Protein AF-A0A9E3TFJ4-F1 (afdb_monomer_lite)

pLDDT: mean 81.76, std 16.71, range [40.97, 98.44]

Secondary structure (DSSP, 8-state):
---PPPPPP-------------PPPPP-------HHHHHHHHHHHHHHHHHHHHHHHSS-TT-SSS-EEHHHHH-S-SSHHHHHHTB-TTSPBPEEEEETTEEEEEE-TTTTS-SS-TTT--GGGS-PEE--SPPPTTS-EEEETTEEEEPPPSTTHHHHHHHHHHHHHHHHHHHHHHHHSS-SS-EEEEEEGGGGHHHHTTTT-SS---B-TTSPBPEEEEETTEEEEEE-TTTTS-SS---TT--TT--S-SS-----TT--EEEETTEEEE--TT---

Structure (mmCIF, N/CA/C/O backbone):
data_AF-A0A9E3TFJ4-F1
#
_entry.id   AF-A0A9E3TFJ4-F1
#
loop_
_atom_site.group_PDB
_atom_site.id
_atom_site.type_symbol
_atom_site.label_atom_id
_atom_site.label_alt_id
_atom_site.label_comp_id
_atom_site.label_asym_id
_atom_site.label_entity_id
_atom_site.label_seq_id
_atom_site.pdbx_PDB_ins_code
_atom_site.Cartn_x
_atom_site.Cartn_y
_atom_site.Cartn_z
_atom_site.occupancy
_atom_site.B_iso_or_equiv
_atom_site.auth_seq_id
_atom_site.auth_comp_id
_atom_site.auth_asym_id
_atom_site.auth_atom_id
_atom_site.pdbx_PDB_model_num
ATOM 1 N N . MET A 1 1 ? 78.689 21.593 40.156 1.00 47.16 1 MET A N 1
ATOM 2 C CA . MET A 1 1 ? 78.142 22.265 38.962 1.00 47.16 1 MET A CA 1
ATOM 3 C C . MET A 1 1 ? 76.633 22.302 39.137 1.00 47.16 1 MET A C 1
ATOM 5 O O . MET A 1 1 ? 75.992 21.263 39.124 1.00 47.16 1 MET A O 1
ATOM 9 N N . THR A 1 2 ? 76.115 23.464 39.510 1.00 52.16 2 THR A N 1
ATOM 10 C CA . THR A 1 2 ? 74.756 23.708 40.006 1.00 52.16 2 THR A CA 1
ATOM 11 C C . THR A 1 2 ? 73.960 24.425 38.921 1.00 52.16 2 THR A C 1
ATOM 13 O O . THR A 1 2 ? 74.365 25.504 38.499 1.00 52.16 2 THR A O 1
ATOM 16 N N . MET A 1 3 ? 72.821 23.878 38.492 1.00 40.97 3 MET A N 1
ATOM 17 C CA . MET A 1 3 ? 71.840 24.631 37.706 1.00 40.97 3 MET A CA 1
ATOM 18 C C . MET A 1 3 ? 70.451 24.498 38.325 1.00 40.97 3 MET A C 1
ATOM 20 O O . MET A 1 3 ? 69.928 23.406 38.524 1.00 40.97 3 MET A O 1
ATOM 24 N N . ARG A 1 4 ? 69.919 25.666 38.691 1.00 50.88 4 ARG A N 1
ATOM 25 C CA . ARG A 1 4 ? 68.602 25.918 39.271 1.00 50.88 4 ARG A CA 1
A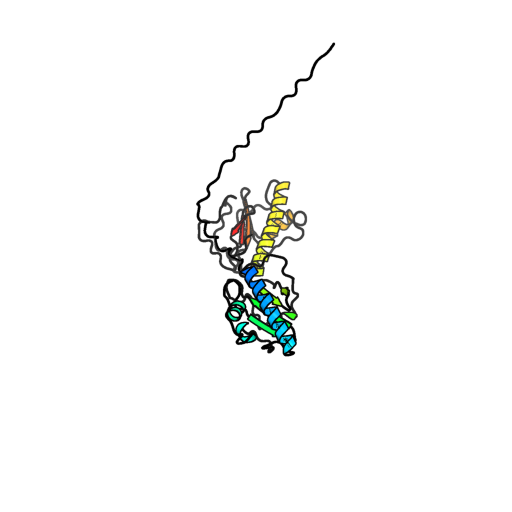TOM 26 C C . ARG A 1 4 ? 67.544 25.861 38.167 1.00 50.88 4 ARG A C 1
ATOM 28 O O . ARG A 1 4 ? 67.707 26.522 37.146 1.00 50.88 4 ARG A O 1
ATOM 35 N N . GLY A 1 5 ? 66.459 25.125 38.397 1.00 46.03 5 GLY A N 1
ATOM 36 C CA . GLY A 1 5 ? 65.251 25.184 37.574 1.00 46.03 5 GLY A CA 1
ATOM 37 C C . GLY A 1 5 ? 64.386 26.382 37.967 1.00 46.03 5 GLY A C 1
ATOM 38 O O . GLY A 1 5 ? 64.081 26.564 39.145 1.00 46.03 5 GLY A O 1
ATOM 39 N N . ALA A 1 6 ? 64.014 27.204 36.988 1.00 53.88 6 ALA A N 1
ATOM 40 C CA . ALA A 1 6 ? 63.045 28.284 37.138 1.00 53.88 6 ALA A CA 1
ATOM 41 C C . ALA A 1 6 ? 61.645 27.756 36.783 1.00 53.88 6 ALA A C 1
ATOM 43 O O . ALA A 1 6 ? 61.432 27.261 35.678 1.00 53.88 6 ALA A O 1
ATOM 44 N N . GLY A 1 7 ? 60.706 27.839 37.727 1.00 47.75 7 GLY A N 1
ATOM 45 C CA . GLY A 1 7 ? 59.295 27.531 37.502 1.00 47.75 7 GLY A CA 1
ATOM 46 C C . GLY A 1 7 ? 58.577 28.720 36.865 1.00 47.75 7 GLY A C 1
ATOM 47 O O . GLY A 1 7 ? 58.629 29.828 37.395 1.00 47.75 7 GLY A O 1
ATOM 48 N N . ALA A 1 8 ? 57.910 28.488 35.736 1.00 57.44 8 ALA A N 1
ATOM 49 C CA . ALA A 1 8 ? 57.023 29.455 35.101 1.00 57.44 8 ALA A CA 1
ATOM 50 C C . ALA A 1 8 ? 55.597 29.276 35.646 1.00 57.44 8 ALA A C 1
ATOM 52 O O . ALA A 1 8 ? 55.014 28.199 35.534 1.00 57.44 8 ALA A O 1
ATOM 53 N N . ALA A 1 9 ? 55.049 30.329 36.253 1.00 48.59 9 ALA A N 1
ATOM 54 C CA . ALA A 1 9 ? 53.670 30.376 36.724 1.00 48.59 9 ALA A CA 1
ATOM 55 C C . ALA A 1 9 ? 52.736 30.786 35.574 1.00 48.59 9 ALA A C 1
ATOM 57 O O . ALA A 1 9 ? 52.894 31.856 34.986 1.00 48.59 9 ALA A O 1
ATOM 58 N N . LEU A 1 10 ? 51.768 29.925 35.259 1.00 55.91 10 LEU A N 1
ATOM 59 C CA . LEU A 1 10 ? 50.713 30.164 34.276 1.00 55.91 10 LEU A CA 1
ATOM 60 C C . LEU A 1 10 ? 49.562 30.929 34.947 1.00 55.91 10 LEU A C 1
ATOM 62 O O . LEU A 1 10 ? 48.907 30.405 35.846 1.00 55.91 10 LEU A O 1
ATOM 66 N N . VAL A 1 11 ? 49.314 32.163 34.510 1.00 50.75 11 VAL A N 1
ATOM 67 C CA . VAL A 1 11 ? 48.172 32.981 34.942 1.00 50.75 11 VAL A CA 1
ATOM 68 C C . VAL A 1 11 ? 47.054 32.819 33.914 1.00 50.75 11 VAL A C 1
ATOM 70 O O . VAL A 1 11 ? 47.208 33.216 32.762 1.00 50.75 11 VAL A O 1
ATOM 73 N N . ILE A 1 12 ? 45.931 32.226 34.323 1.00 54.50 12 ILE A N 1
ATOM 74 C CA . ILE A 1 12 ? 44.722 32.104 33.499 1.00 54.50 12 ILE A CA 1
ATOM 75 C C . ILE A 1 12 ? 43.810 33.291 33.828 1.00 54.50 12 ILE A C 1
ATOM 77 O O . ILE A 1 12 ? 43.270 33.375 34.929 1.00 54.50 12 ILE A O 1
ATOM 81 N N . LEU A 1 13 ? 43.645 34.214 32.876 1.00 47.75 13 LEU A N 1
ATOM 82 C CA . LEU A 1 13 ? 42.608 35.245 32.929 1.00 47.75 13 LEU A CA 1
ATOM 83 C C . LEU A 1 13 ? 41.270 34.630 32.500 1.00 47.75 13 LEU A C 1
ATOM 85 O O . LEU A 1 13 ? 41.129 34.180 31.366 1.00 47.75 13 LEU A O 1
ATOM 89 N N . VAL A 1 14 ? 40.281 34.650 33.391 1.00 52.38 14 VAL A N 1
ATOM 90 C CA . VAL A 1 14 ? 38.889 34.309 33.072 1.00 52.38 14 VAL A CA 1
ATOM 91 C C . VAL A 1 14 ? 38.131 35.613 32.830 1.00 52.38 14 VAL A C 1
ATOM 93 O O . VAL A 1 14 ? 37.885 36.378 33.760 1.00 52.38 14 VAL A O 1
ATOM 96 N N . THR A 1 15 ? 37.780 35.894 31.577 1.00 55.62 15 THR A N 1
ATOM 97 C CA . THR A 1 15 ? 36.907 37.019 31.214 1.00 55.62 15 THR A CA 1
ATOM 98 C C . THR A 1 15 ? 35.449 36.577 31.260 1.00 55.62 15 THR A C 1
ATOM 100 O O . THR A 1 15 ? 34.987 35.843 30.390 1.00 55.62 15 THR A O 1
ATOM 103 N N . SER A 1 16 ? 34.719 37.034 32.275 1.00 47.84 16 SER A N 1
ATOM 104 C CA . SER A 1 16 ? 33.276 36.819 32.408 1.00 47.84 16 SER A CA 1
ATOM 105 C C . SER A 1 16 ? 32.501 37.798 31.524 1.00 47.84 16 SER A C 1
ATOM 107 O O . SER A 1 16 ? 32.272 38.945 31.903 1.00 47.84 16 SER A O 1
ATOM 109 N N . THR A 1 17 ? 32.080 37.359 30.339 1.00 63.22 17 THR A N 1
ATOM 110 C CA . THR A 1 17 ? 31.095 38.076 29.515 1.00 63.22 17 THR A CA 1
ATOM 111 C C . THR A 1 17 ? 29.684 37.790 30.020 1.00 63.22 17 THR A C 1
ATOM 113 O O . THR A 1 17 ? 29.187 36.672 29.895 1.00 63.22 17 THR A O 1
ATOM 116 N N . ALA A 1 18 ? 29.027 38.805 30.583 1.00 54.06 18 ALA A N 1
ATOM 117 C CA . ALA A 1 18 ? 27.614 38.749 30.941 1.00 54.06 18 ALA A CA 1
ATOM 118 C C . ALA A 1 18 ? 26.751 38.825 29.668 1.00 54.06 18 ALA A C 1
ATOM 120 O O . ALA A 1 18 ? 26.661 39.873 29.030 1.00 54.06 18 ALA A O 1
ATOM 121 N N . TYR A 1 19 ? 26.130 37.707 29.290 1.00 55.81 19 TYR A N 1
ATOM 122 C CA . TYR A 1 19 ? 25.173 37.641 28.185 1.00 55.81 19 TYR A CA 1
ATOM 123 C C . TYR A 1 19 ? 23.788 38.047 28.708 1.00 55.81 19 TYR A C 1
ATOM 125 O O . TYR A 1 19 ? 23.158 37.309 29.464 1.00 55.81 19 TYR A O 1
ATOM 133 N N . SER A 1 20 ? 23.321 39.243 28.349 1.00 58.81 20 SER A N 1
ATOM 134 C CA . SER A 1 20 ? 21.963 39.697 28.660 1.00 58.81 20 SER A CA 1
ATOM 135 C C . SER A 1 20 ? 21.030 39.229 27.539 1.00 58.81 20 SER A C 1
ATOM 137 O O . SER A 1 20 ? 21.085 39.755 26.430 1.00 58.81 20 SER A O 1
ATOM 139 N N . SER A 1 21 ? 20.223 38.194 27.792 1.00 58.03 21 SER A N 1
ATOM 140 C CA . SER A 1 21 ? 19.211 37.705 26.846 1.00 58.03 21 SER A CA 1
ATOM 141 C C . SER A 1 21 ? 17.838 38.274 27.218 1.00 58.03 21 SER A C 1
ATOM 143 O O . SER A 1 21 ? 17.154 37.774 28.103 1.00 58.03 21 SER A O 1
ATOM 145 N N . SER A 1 22 ? 17.438 39.358 26.552 1.00 65.31 22 SER A N 1
ATOM 146 C CA . SER A 1 22 ? 16.111 39.986 26.682 1.00 65.31 22 SER A CA 1
ATOM 147 C C . SER A 1 22 ? 15.157 39.627 25.530 1.00 65.31 22 SER A C 1
ATOM 149 O O . SER A 1 22 ? 14.194 40.344 25.266 1.00 65.31 22 SER A O 1
ATOM 151 N N . GLY A 1 23 ? 15.403 38.515 24.831 1.00 65.62 23 GLY A N 1
ATOM 152 C CA . GLY A 1 23 ? 14.505 38.014 23.791 1.00 65.62 23 GLY A CA 1
ATOM 153 C C . GLY A 1 23 ? 13.333 37.252 24.403 1.00 65.62 23 GLY A C 1
ATOM 154 O O . GLY A 1 23 ? 13.546 36.254 25.089 1.00 65.62 23 GLY A O 1
ATOM 155 N N . ALA A 1 24 ? 12.101 37.701 24.151 1.00 69.81 24 ALA A N 1
ATOM 156 C CA . ALA A 1 24 ? 10.909 36.914 24.453 1.00 69.81 24 ALA A CA 1
ATOM 157 C C . ALA A 1 24 ? 11.035 35.528 23.784 1.00 69.81 24 ALA A C 1
ATOM 159 O O . ALA A 1 24 ? 11.433 35.467 22.616 1.00 69.81 24 ALA A O 1
ATOM 160 N N . PRO A 1 25 ? 10.745 34.420 24.493 1.00 71.06 25 PRO A N 1
ATOM 161 C CA . PRO A 1 25 ? 10.849 33.087 23.915 1.00 71.06 25 PRO A CA 1
ATOM 162 C C . PRO A 1 25 ? 9.946 33.005 22.685 1.00 71.06 25 PRO A C 1
ATOM 164 O O . PRO A 1 25 ? 8.770 33.370 22.746 1.00 71.06 25 PRO A O 1
ATOM 167 N N . ALA A 1 26 ? 10.508 32.555 21.562 1.00 69.62 26 ALA A N 1
ATOM 168 C CA . ALA A 1 26 ? 9.729 32.305 20.360 1.00 69.62 26 ALA A CA 1
ATOM 169 C C . ALA A 1 26 ? 8.575 31.343 20.704 1.00 69.62 26 ALA A C 1
ATOM 171 O O . ALA A 1 26 ? 8.795 30.391 21.463 1.00 69.62 26 ALA A O 1
ATOM 172 N N . PRO A 1 27 ? 7.352 31.583 20.198 1.00 70.75 27 PRO A N 1
ATOM 173 C CA . PRO A 1 27 ? 6.237 30.680 20.431 1.00 70.75 27 PRO A CA 1
ATOM 174 C C . PRO A 1 27 ? 6.637 29.281 19.964 1.00 70.75 27 PRO A C 1
ATOM 176 O O . PRO A 1 27 ? 7.072 29.094 18.829 1.00 70.75 27 PRO A O 1
ATOM 179 N N . VAL A 1 28 ? 6.532 28.308 20.868 1.00 63.16 28 VAL A N 1
ATOM 180 C CA . VAL A 1 28 ? 6.804 26.906 20.559 1.00 63.16 28 VAL A CA 1
ATOM 181 C C . VAL A 1 28 ? 5.755 26.475 19.544 1.00 63.16 28 VAL A C 1
ATOM 183 O O . VAL A 1 28 ? 4.576 26.368 19.886 1.00 63.16 28 VAL A O 1
ATOM 186 N N . SER A 1 29 ? 6.167 26.278 18.292 1.00 65.38 29 SER A N 1
ATOM 187 C CA . SER A 1 29 ? 5.318 25.688 17.263 1.00 65.38 29 SER A CA 1
ATOM 188 C C . SER A 1 29 ? 4.720 24.406 17.827 1.00 65.38 29 SER A C 1
ATOM 190 O O . SER A 1 29 ? 5.453 23.529 18.290 1.00 65.38 29 SER A O 1
ATOM 192 N N . SER A 1 30 ? 3.392 24.323 17.857 1.00 65.19 30 SER A N 1
ATOM 193 C CA . SER A 1 30 ? 2.686 23.146 18.347 1.00 65.19 30 SER A CA 1
ATOM 194 C C . SER A 1 30 ? 3.210 21.922 17.607 1.00 65.19 30 SER A C 1
ATOM 196 O O . SER A 1 30 ? 3.095 21.851 16.381 1.00 65.19 30 SER A O 1
ATOM 198 N N . ILE A 1 31 ? 3.807 20.985 18.346 1.00 64.75 31 ILE A N 1
ATOM 199 C CA . ILE A 1 31 ? 4.247 19.700 17.807 1.00 64.75 31 ILE A CA 1
ATOM 200 C C . ILE A 1 31 ? 3.024 19.075 17.140 1.00 64.75 31 ILE A C 1
ATOM 202 O O . ILE A 1 31 ? 2.042 18.753 17.811 1.00 64.75 31 ILE A O 1
ATOM 206 N N . THR A 1 32 ? 3.061 18.983 15.812 1.00 78.00 32 THR A N 1
ATOM 207 C CA . THR A 1 32 ? 2.010 18.314 15.049 1.00 78.00 32 THR A CA 1
ATOM 208 C C . THR A 1 32 ? 2.174 16.836 15.345 1.00 78.00 32 THR A C 1
ATOM 210 O O . THR A 1 32 ? 3.154 16.220 14.934 1.00 78.00 32 THR A O 1
ATOM 213 N N . VAL A 1 33 ? 1.283 16.304 16.175 1.00 82.56 33 VAL A N 1
ATOM 214 C CA . VAL A 1 33 ? 1.267 14.877 16.485 1.00 82.56 33 VAL A CA 1
ATOM 215 C C . VAL A 1 33 ? 0.859 14.151 15.211 1.00 82.56 33 VAL A C 1
ATOM 217 O O . VAL A 1 33 ? -0.130 14.528 14.587 1.00 82.56 33 VAL A O 1
ATOM 220 N N . ASP A 1 34 ? 1.629 13.134 14.832 1.00 87.50 34 ASP A N 1
ATOM 221 C CA . ASP A 1 34 ? 1.299 12.252 13.716 1.00 87.50 34 ASP A CA 1
ATOM 222 C C . ASP A 1 34 ? -0.135 11.695 13.883 1.00 87.50 34 ASP A C 1
ATOM 224 O O . ASP A 1 34 ? -0.418 11.031 14.892 1.00 87.50 34 ASP A O 1
ATOM 228 N N . PRO A 1 35 ? -1.053 11.960 12.932 1.00 90.44 35 PRO A N 1
ATOM 229 C CA . PRO A 1 35 ? -2.425 11.469 12.981 1.00 90.44 35 PRO A CA 1
ATOM 230 C C . PRO A 1 35 ? -2.531 9.946 13.103 1.00 90.44 35 PRO A C 1
ATOM 232 O O . PRO A 1 35 ? -3.451 9.457 13.763 1.00 90.44 35 PRO A O 1
ATOM 235 N N . VAL A 1 36 ? -1.589 9.185 12.537 1.00 88.69 36 VAL A N 1
ATOM 236 C CA . VAL A 1 36 ? -1.575 7.719 12.649 1.00 88.69 36 VAL A CA 1
ATOM 237 C C . VAL A 1 36 ? -1.311 7.316 14.095 1.00 88.69 36 VAL A C 1
ATOM 239 O O . VAL A 1 36 ? -2.122 6.614 14.708 1.00 88.69 36 VAL A O 1
ATOM 242 N N . ALA A 1 37 ? -0.225 7.822 14.684 1.00 86.94 37 ALA A N 1
ATOM 243 C CA . ALA A 1 37 ? 0.098 7.589 16.088 1.00 86.94 37 ALA A CA 1
ATOM 244 C C . ALA A 1 37 ? -1.037 8.032 17.030 1.00 86.94 37 ALA A C 1
ATOM 246 O O . ALA A 1 37 ? -1.379 7.309 17.974 1.00 86.94 37 ALA A O 1
ATOM 247 N N . GLN A 1 38 ? -1.664 9.183 16.758 1.00 91.50 38 GLN A N 1
ATOM 248 C CA . GLN A 1 38 ? -2.822 9.661 17.512 1.00 91.50 38 GLN A CA 1
ATOM 249 C C . GLN A 1 38 ? -3.997 8.681 17.415 1.00 91.50 38 GLN A C 1
ATOM 251 O O . GLN A 1 38 ? -4.563 8.308 18.445 1.00 91.50 38 GLN A O 1
ATOM 256 N N . THR A 1 39 ? -4.339 8.226 16.210 1.00 93.75 39 THR A N 1
ATOM 257 C CA . THR A 1 39 ? -5.415 7.254 15.974 1.00 93.75 39 THR A CA 1
ATOM 258 C C . THR A 1 39 ? -5.165 5.954 16.721 1.00 93.75 39 THR A C 1
ATOM 260 O O . THR A 1 39 ? -6.033 5.479 17.456 1.00 93.75 39 THR A O 1
ATOM 263 N N . MET A 1 40 ? -3.954 5.404 16.608 1.00 92.69 40 MET A N 1
ATOM 264 C CA . MET A 1 40 ? -3.589 4.166 17.290 1.00 92.69 40 MET A CA 1
ATOM 265 C C . MET A 1 40 ? -3.680 4.310 18.815 1.00 92.69 40 MET A C 1
ATOM 267 O O . MET A 1 40 ? -4.173 3.411 19.504 1.00 92.69 40 MET A O 1
ATOM 271 N N . GLY A 1 41 ? -3.240 5.453 19.352 1.00 90.88 41 GLY A N 1
ATOM 272 C CA . GLY A 1 41 ? -3.385 5.795 20.764 1.00 90.88 41 GLY A CA 1
ATOM 273 C C . GLY A 1 41 ? -4.851 5.842 21.198 1.00 90.88 41 GLY A C 1
ATOM 274 O O . GLY A 1 41 ? -5.222 5.191 22.179 1.00 90.88 41 GLY A O 1
ATOM 275 N N . THR A 1 42 ? -5.699 6.537 20.435 1.00 94.31 42 THR A N 1
ATOM 276 C CA . THR A 1 42 ? -7.141 6.613 20.696 1.00 94.31 42 THR A CA 1
ATOM 277 C C . THR A 1 42 ? -7.785 5.228 20.677 1.00 94.31 42 THR A C 1
ATOM 279 O O . THR A 1 42 ? -8.463 4.862 21.636 1.00 94.31 42 THR A O 1
ATOM 282 N N . MET A 1 43 ? -7.527 4.412 19.651 1.00 95.56 43 MET A N 1
ATOM 283 C CA . MET A 1 43 ? -8.099 3.065 19.538 1.00 95.56 43 MET A CA 1
ATOM 284 C C . MET A 1 43 ? -7.691 2.156 20.706 1.00 95.56 43 MET A C 1
ATOM 286 O O . MET A 1 43 ? -8.510 1.376 21.191 1.00 95.56 43 MET A O 1
ATOM 290 N N . ARG A 1 44 ? -6.459 2.270 21.221 1.00 95.12 44 ARG A N 1
ATOM 291 C CA . ARG A 1 44 ? -6.027 1.527 22.422 1.00 95.12 44 ARG A CA 1
ATOM 292 C C . ARG A 1 44 ? -6.775 1.961 23.681 1.00 95.12 44 ARG A C 1
ATOM 294 O O . ARG A 1 44 ? -7.171 1.108 24.479 1.00 95.12 44 ARG A O 1
ATOM 301 N N . ILE A 1 45 ? -6.990 3.265 23.857 1.00 93.75 45 ILE A N 1
ATOM 302 C CA . ILE A 1 45 ? -7.769 3.794 24.983 1.00 93.75 45 ILE A CA 1
ATOM 303 C C . ILE A 1 45 ? -9.212 3.288 24.894 1.00 93.75 45 ILE A C 1
ATOM 305 O O . ILE A 1 45 ? -9.705 2.692 25.848 1.00 93.75 45 ILE A O 1
ATOM 309 N N . VAL A 1 46 ? -9.858 3.440 23.735 1.00 95.38 46 VAL A N 1
ATOM 310 C CA . VAL A 1 46 ? -11.233 2.969 23.500 1.00 95.38 46 VAL A CA 1
ATOM 311 C C . VAL A 1 46 ? -11.344 1.463 23.737 1.00 95.38 46 VAL A C 1
ATOM 313 O O . VAL A 1 46 ? -12.231 1.021 24.459 1.00 95.38 46 VAL A O 1
ATOM 316 N N . SER A 1 47 ? -10.405 0.673 23.211 1.00 95.62 47 SER A N 1
ATOM 317 C CA . SER A 1 47 ? -10.332 -0.772 23.452 1.00 95.62 47 SER A CA 1
ATOM 318 C C . SER A 1 47 ? -10.288 -1.103 24.943 1.00 95.62 47 SER A C 1
ATOM 320 O O . SER A 1 47 ? -10.948 -2.037 25.384 1.00 95.62 47 SER A O 1
ATOM 322 N N . THR A 1 48 ? -9.517 -0.349 25.726 1.00 94.75 48 THR A N 1
ATOM 323 C CA . THR A 1 48 ? -9.406 -0.566 27.175 1.00 94.75 48 THR A CA 1
ATOM 324 C C . THR A 1 48 ? -10.734 -0.288 27.877 1.00 94.75 48 THR A C 1
ATOM 326 O O . THR A 1 48 ? -11.152 -1.078 28.721 1.00 94.75 48 THR A O 1
ATOM 329 N N . LEU A 1 49 ? -11.424 0.792 27.496 1.00 94.25 49 LEU A N 1
ATOM 330 C CA . LEU A 1 49 ? -12.735 1.146 28.047 1.00 94.25 49 LEU A CA 1
ATOM 331 C C . LEU A 1 49 ? -13.796 0.085 27.731 1.00 94.25 49 LEU A C 1
ATOM 333 O O . LEU A 1 49 ? -14.547 -0.311 28.618 1.00 94.25 49 LEU A O 1
ATOM 337 N N . LEU A 1 50 ? -13.820 -0.416 26.494 1.00 94.81 50 LEU A N 1
ATOM 338 C CA . LEU A 1 50 ? -14.748 -1.466 26.068 1.00 94.81 50 LEU A CA 1
ATOM 339 C C . LEU A 1 50 ? -14.517 -2.780 26.827 1.00 94.81 50 LEU A C 1
ATOM 341 O O . LEU A 1 50 ? -15.477 -3.416 27.254 1.00 94.81 50 LEU A O 1
ATOM 345 N N . VAL A 1 51 ? -13.255 -3.173 27.030 1.00 95.62 51 VAL A N 1
ATOM 346 C CA . VAL A 1 51 ? -12.893 -4.371 27.811 1.00 95.62 51 VAL A CA 1
ATOM 347 C C . VAL A 1 51 ? -13.259 -4.207 29.290 1.00 95.62 51 VAL A C 1
ATOM 349 O O . VAL A 1 51 ? -13.737 -5.151 29.920 1.00 95.62 51 VAL A O 1
ATOM 352 N N . ASP A 1 52 ? -13.064 -3.019 29.864 1.00 94.75 52 ASP A N 1
ATOM 353 C CA . ASP A 1 52 ? -13.478 -2.738 31.242 1.00 94.75 52 ASP A CA 1
ATOM 354 C C . ASP A 1 52 ? -15.007 -2.790 31.408 1.00 94.75 52 ASP A C 1
ATOM 356 O O . ASP A 1 52 ? -15.511 -3.381 32.366 1.00 94.75 52 ASP A O 1
ATOM 360 N N . GLN A 1 53 ? -15.757 -2.241 30.450 1.00 94.12 53 GLN A N 1
ATOM 361 C CA . GLN A 1 53 ? -17.214 -2.346 30.437 1.00 94.12 53 GLN A CA 1
ATOM 362 C C . GLN A 1 53 ? -17.671 -3.804 30.310 1.00 94.12 53 GLN A C 1
ATOM 364 O O . GLN A 1 53 ? -18.482 -4.254 31.118 1.00 94.12 53 GLN A O 1
ATOM 369 N N . GLN A 1 54 ? -17.082 -4.576 29.389 1.00 95.94 54 GLN A N 1
ATOM 370 C CA . GLN A 1 54 ? -17.351 -6.011 29.256 1.00 95.94 54 GLN A CA 1
ATOM 371 C C . GLN A 1 54 ? -17.107 -6.758 30.569 1.00 95.94 54 GLN A C 1
ATOM 373 O O . GLN A 1 54 ? -17.901 -7.613 30.953 1.00 95.94 54 GLN A O 1
ATOM 378 N N . ARG A 1 55 ? -16.026 -6.437 31.288 1.00 96.44 55 ARG A N 1
ATOM 379 C CA . ARG A 1 55 ? -15.728 -7.058 32.584 1.00 96.44 55 ARG A CA 1
ATOM 380 C C . ARG A 1 55 ? -16.804 -6.761 33.630 1.00 96.44 55 ARG A C 1
ATOM 382 O O . ARG A 1 55 ? -17.092 -7.630 34.448 1.00 96.44 55 ARG A O 1
ATOM 389 N N . ARG A 1 56 ? -17.371 -5.551 33.628 1.00 96.56 56 ARG A N 1
ATOM 390 C CA . ARG A 1 56 ? -18.413 -5.135 34.580 1.00 96.56 56 ARG A CA 1
ATOM 391 C C . ARG A 1 56 ? -19.791 -5.695 34.239 1.00 96.56 56 ARG A C 1
ATOM 393 O O . ARG A 1 56 ? -20.512 -6.102 35.142 1.00 96.56 56 ARG A O 1
ATOM 400 N N . GLU A 1 57 ? -20.147 -5.713 32.960 1.00 96.25 57 GLU A N 1
ATOM 401 C CA . GLU A 1 57 ? -21.490 -6.075 32.482 1.00 96.25 57 GLU A CA 1
ATOM 402 C C . GLU A 1 57 ? -21.593 -7.542 32.034 1.00 96.25 57 GLU A C 1
ATOM 404 O O . GLU A 1 57 ? -22.686 -8.061 31.825 1.00 96.25 57 GLU A O 1
ATOM 409 N N . GLY A 1 58 ? -20.459 -8.231 31.890 1.00 97.06 58 GLY A N 1
ATOM 410 C CA . GLY A 1 58 ? -20.367 -9.608 31.398 1.00 97.06 58 GLY A CA 1
ATOM 411 C C . GLY A 1 58 ? -20.468 -9.739 29.874 1.00 97.06 58 GLY A C 1
ATOM 412 O O . GLY A 1 58 ? -20.222 -10.818 29.336 1.00 97.06 58 GLY A O 1
ATOM 413 N N . VAL A 1 59 ? -20.793 -8.658 29.162 1.00 96.75 59 VAL A N 1
ATOM 414 C CA . VAL A 1 59 ? -20.923 -8.616 27.703 1.00 96.75 59 VAL A CA 1
ATOM 415 C C . VAL A 1 59 ? -20.411 -7.282 27.169 1.00 96.75 59 VAL A C 1
ATOM 417 O O . VAL A 1 59 ? -20.467 -6.263 27.848 1.00 96.75 59 VAL A O 1
ATOM 420 N N . PHE A 1 60 ? -19.883 -7.293 25.949 1.00 96.88 60 PHE A N 1
ATOM 421 C CA . PHE A 1 60 ? -19.519 -6.065 25.253 1.00 96.88 60 PHE A CA 1
ATOM 422 C C . PHE A 1 60 ? -20.771 -5.231 24.914 1.00 96.88 60 PHE A C 1
ATOM 424 O O . PHE A 1 60 ? -21.813 -5.817 24.596 1.00 96.88 60 PHE A O 1
ATOM 431 N N . PRO A 1 61 ? -20.689 -3.887 24.928 1.00 96.06 61 PRO A N 1
ATOM 432 C CA . PRO A 1 61 ? -21.799 -3.048 24.485 1.00 96.06 61 PRO A CA 1
ATOM 433 C C . PRO A 1 61 ? -22.131 -3.340 23.020 1.00 96.06 61 PRO A C 1
ATOM 435 O O . PRO A 1 61 ? -21.236 -3.610 22.230 1.00 96.06 61 PRO A O 1
ATOM 438 N N . LEU A 1 62 ? -23.413 -3.294 22.646 1.00 95.69 62 LEU A N 1
ATOM 439 C CA . LEU A 1 62 ? -23.865 -3.493 21.258 1.00 95.69 62 LEU A CA 1
ATOM 440 C C . LEU A 1 62 ? -23.266 -4.750 20.581 1.00 95.69 62 LEU A C 1
ATOM 442 O O . LEU A 1 62 ? -22.888 -4.723 19.412 1.00 95.69 62 LEU A O 1
ATOM 446 N N . ALA A 1 63 ? -23.164 -5.869 21.309 1.00 95.06 63 ALA A N 1
ATOM 447 C CA . ALA A 1 63 ? -22.633 -7.141 20.804 1.00 95.06 63 ALA A CA 1
ATOM 448 C C . ALA A 1 63 ? -23.607 -7.886 19.859 1.00 95.06 63 ALA A C 1
ATOM 450 O O . ALA A 1 63 ? -23.841 -9.086 20.000 1.00 95.06 63 ALA A O 1
ATOM 451 N N . ASP A 1 64 ? -24.184 -7.171 18.892 1.00 94.81 64 ASP A N 1
ATOM 452 C CA . ASP A 1 64 ? -25.131 -7.670 17.885 1.00 94.81 64 ASP A CA 1
ATOM 453 C C . ASP A 1 64 ? -24.455 -8.042 16.551 1.00 94.81 64 ASP A C 1
ATOM 455 O O . ASP A 1 64 ? -25.125 -8.357 15.569 1.00 94.81 64 ASP A O 1
ATOM 459 N N . SER A 1 65 ? -23.118 -8.050 16.529 1.00 92.00 65 SER A N 1
ATOM 460 C CA . SER A 1 65 ? -22.273 -8.308 15.357 1.00 92.00 65 SER A CA 1
ATOM 461 C C . SER A 1 65 ? -22.332 -7.268 14.233 1.00 92.00 65 SER A C 1
ATOM 463 O O . SER A 1 65 ? -21.733 -7.501 13.183 1.00 92.00 65 SER A O 1
ATOM 465 N N . ARG A 1 66 ? -22.984 -6.120 14.438 1.00 94.06 66 ARG A N 1
ATOM 466 C CA . ARG A 1 66 ? -23.025 -5.018 13.465 1.00 94.06 66 ARG A CA 1
ATOM 467 C C . ARG A 1 66 ? -21.987 -3.954 13.805 1.00 94.06 66 ARG A C 1
ATOM 469 O O . ARG A 1 66 ? -21.549 -3.854 14.951 1.00 94.06 66 ARG A O 1
ATOM 476 N N . PHE A 1 67 ? -21.591 -3.157 12.814 1.00 94.81 67 PHE A N 1
ATOM 477 C CA . PHE A 1 67 ? -20.802 -1.960 13.083 1.00 94.81 67 PHE A CA 1
ATOM 478 C C . PHE A 1 67 ? -21.670 -0.827 13.614 1.00 94.81 67 PHE A C 1
ATOM 480 O O . PHE A 1 67 ? -22.695 -0.469 13.035 1.00 94.81 67 PHE A O 1
ATOM 487 N N . HIS A 1 68 ? -21.189 -0.226 14.692 1.00 96.06 68 HIS A N 1
ATOM 488 C CA . HIS A 1 68 ? -21.731 0.965 15.329 1.00 96.06 68 HIS A CA 1
ATOM 489 C C . HIS A 1 68 ? -20.630 2.013 15.417 1.00 96.06 68 HIS A C 1
ATOM 491 O O . HIS A 1 68 ? -19.440 1.684 15.373 1.00 96.06 68 HIS A O 1
ATOM 497 N N . ARG A 1 69 ? -20.987 3.286 15.581 1.00 96.56 69 ARG A N 1
ATOM 498 C CA . ARG A 1 69 ? -19.965 4.282 15.915 1.00 96.56 69 ARG A CA 1
ATOM 499 C C . ARG A 1 69 ? -19.507 4.042 17.346 1.00 96.56 69 ARG A C 1
ATOM 501 O O . ARG A 1 69 ? -20.306 3.699 18.215 1.00 96.56 69 ARG A O 1
ATOM 508 N N . VAL A 1 70 ? -18.231 4.297 17.623 1.00 96.50 70 VAL A N 1
ATOM 509 C CA . VAL A 1 70 ? -17.689 4.213 18.991 1.00 96.50 70 VAL A CA 1
ATOM 510 C C . VAL A 1 70 ? -18.490 5.081 19.968 1.00 96.50 70 VAL A C 1
ATOM 512 O O . VAL A 1 70 ? -18.694 4.687 21.114 1.00 96.50 70 VAL A O 1
ATOM 515 N N . GLN A 1 71 ? -18.995 6.230 19.508 1.00 95.50 71 GLN A N 1
ATOM 516 C CA . GLN A 1 71 ? -19.861 7.102 20.305 1.00 95.50 71 GLN A CA 1
ATOM 517 C C . GLN A 1 71 ? -21.127 6.387 20.807 1.00 95.50 71 GLN A C 1
ATOM 519 O O . GLN A 1 71 ? -21.529 6.602 21.948 1.00 95.50 71 GLN A O 1
ATOM 524 N N . ASP A 1 72 ? -21.731 5.532 19.981 1.00 95.19 72 ASP A N 1
ATOM 525 C CA . ASP A 1 72 ? -22.964 4.820 20.323 1.00 95.19 72 ASP A CA 1
ATOM 526 C C . ASP A 1 72 ? -22.677 3.688 21.319 1.00 95.19 72 ASP A C 1
ATOM 528 O O . ASP A 1 72 ? -23.435 3.480 22.264 1.00 95.19 72 ASP A O 1
ATOM 532 N N . ALA A 1 73 ? -21.542 2.999 21.154 1.00 94.50 73 ALA A N 1
ATOM 533 C CA . ALA A 1 73 ? -21.129 1.892 22.017 1.00 94.50 73 ALA A CA 1
ATOM 534 C C . ALA A 1 73 ? -20.713 2.341 23.427 1.00 94.50 73 ALA A C 1
ATOM 536 O O . ALA A 1 73 ? -21.028 1.666 24.404 1.00 94.50 73 ALA A O 1
ATOM 537 N N . LEU A 1 74 ? -20.021 3.480 23.547 1.00 92.62 74 LEU A N 1
ATOM 538 C CA . LEU A 1 74 ? -19.597 4.019 24.847 1.00 92.62 74 LEU A CA 1
ATOM 539 C C . LEU A 1 74 ? -20.736 4.718 25.610 1.00 92.62 74 LEU A C 1
ATOM 541 O O . LEU A 1 74 ? -20.616 4.940 26.820 1.00 92.62 74 LEU A O 1
ATOM 545 N N . GLY A 1 75 ? -21.822 5.070 24.913 1.00 88.94 75 GLY A N 1
ATOM 546 C CA . GLY A 1 75 ? -22.966 5.784 25.467 1.00 88.94 75 GLY A CA 1
ATOM 547 C C . GLY A 1 75 ? -22.648 7.226 25.901 1.00 88.94 75 GLY A C 1
ATOM 548 O O . GLY A 1 75 ? -21.569 7.762 25.625 1.00 88.94 75 GLY A O 1
ATOM 549 N N . PRO A 1 76 ? -23.591 7.896 26.590 1.00 83.88 76 PRO A N 1
ATOM 550 C CA . PRO A 1 76 ? -23.397 9.241 27.121 1.00 83.88 76 PRO A CA 1
ATOM 551 C C . PRO A 1 76 ? -22.439 9.214 28.320 1.00 83.88 76 PRO A C 1
ATOM 553 O O . PRO A 1 76 ? -22.843 9.201 29.480 1.00 83.88 76 PRO A O 1
ATOM 556 N N . GLN A 1 77 ? -21.141 9.210 28.038 1.00 75.06 77 GLN A N 1
ATOM 557 C CA . GLN A 1 77 ? -20.102 9.413 29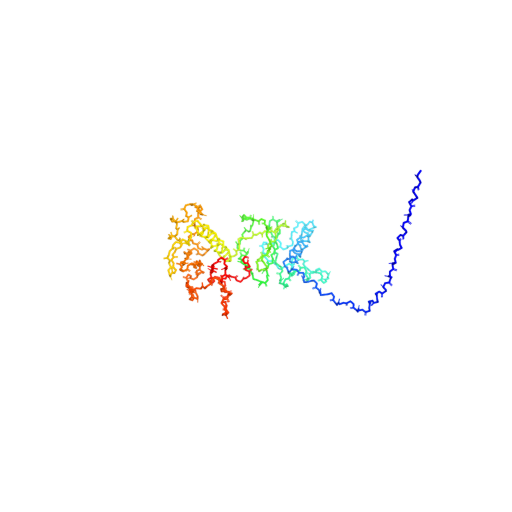.042 1.00 75.06 77 GLN A CA 1
ATOM 558 C C . GLN A 1 77 ? -20.037 10.912 29.397 1.00 75.06 77 GLN A C 1
ATOM 560 O O . GLN A 1 77 ? -19.931 11.751 28.495 1.00 75.06 77 GLN A O 1
ATOM 565 N N . PRO A 1 78 ? -20.091 11.297 30.682 1.00 62.75 78 PRO A N 1
ATOM 566 C CA . PRO A 1 78 ? -19.978 12.696 31.071 1.00 62.75 78 PRO A CA 1
ATOM 567 C C . PRO A 1 78 ? -18.567 13.235 30.770 1.00 62.75 78 PRO A C 1
ATOM 569 O O . PRO A 1 78 ? -17.590 12.834 31.398 1.00 62.75 78 PRO A O 1
ATOM 572 N N . GLY A 1 79 ? -18.462 14.178 29.826 1.00 73.25 79 GLY A N 1
ATOM 573 C CA . GLY A 1 79 ? -17.260 14.993 29.603 1.00 73.25 79 GLY A CA 1
ATOM 574 C C . GLY A 1 79 ? -16.768 15.080 28.151 1.00 73.25 79 GLY A C 1
ATOM 575 O O . GLY A 1 79 ? -17.093 14.262 27.296 1.00 73.25 79 GLY A O 1
ATOM 576 N N . ILE A 1 80 ? -15.917 16.080 27.884 1.00 65.50 80 ILE A N 1
ATOM 577 C CA . ILE A 1 80 ? -15.320 16.388 26.562 1.00 65.50 80 ILE A CA 1
ATOM 578 C C . ILE A 1 80 ? -14.494 15.210 26.000 1.00 65.50 80 ILE A C 1
ATOM 580 O O . ILE A 1 80 ? -14.320 15.085 24.788 1.00 65.50 80 ILE A O 1
ATOM 584 N N . GLN A 1 81 ? -13.999 14.318 26.864 1.00 80.31 81 GLN A N 1
ATOM 585 C CA . GLN A 1 81 ? -13.123 13.220 26.452 1.00 80.31 81 GLN A CA 1
ATOM 586 C C . GLN A 1 81 ? -13.828 12.178 25.579 1.00 80.31 81 GLN A C 1
ATOM 588 O O . GLN A 1 81 ? -13.217 11.687 24.637 1.00 80.31 81 GLN A O 1
ATOM 593 N N . ALA A 1 82 ? -15.105 11.881 25.821 1.00 79.00 82 ALA A N 1
ATOM 594 C CA . ALA A 1 82 ? -15.812 10.838 25.079 1.00 79.00 82 ALA A CA 1
ATOM 595 C C . ALA A 1 82 ? -15.979 11.183 23.593 1.00 79.00 82 ALA A C 1
ATOM 597 O O . ALA A 1 82 ? -15.708 10.358 22.724 1.00 79.00 82 ALA A O 1
ATOM 598 N N . ALA A 1 83 ? -16.330 12.438 23.297 1.00 80.56 83 ALA A N 1
ATOM 599 C CA . ALA A 1 83 ? -16.435 12.926 21.925 1.00 80.56 83 ALA A CA 1
ATOM 600 C C . ALA A 1 83 ? -15.084 12.890 21.193 1.00 80.56 83 ALA A C 1
ATOM 602 O O . ALA A 1 83 ? -15.038 12.586 20.003 1.00 80.56 83 ALA A O 1
ATOM 603 N N . LYS A 1 84 ? -13.982 13.168 21.906 1.00 90.00 84 LYS A N 1
ATOM 604 C CA . LYS A 1 84 ? -12.626 13.090 21.349 1.00 90.00 84 LYS A CA 1
ATOM 605 C C . LYS A 1 84 ? -12.198 11.643 21.091 1.00 90.00 84 LYS A C 1
ATOM 607 O O . LYS A 1 84 ? -11.570 11.377 20.077 1.00 90.00 84 LYS A O 1
ATOM 612 N N . LEU A 1 85 ? -12.551 10.719 21.983 1.00 91.50 85 LEU A N 1
ATOM 613 C CA . LEU A 1 85 ? -12.223 9.297 21.851 1.00 91.50 85 LEU A CA 1
ATOM 614 C C . LEU A 1 85 ? -13.029 8.586 20.756 1.00 91.50 85 LEU A C 1
ATOM 616 O O . LEU A 1 85 ? -12.616 7.533 20.288 1.00 91.50 85 LEU A O 1
ATOM 620 N N . ALA A 1 86 ? -14.158 9.153 20.331 1.00 93.75 86 ALA A N 1
ATOM 621 C CA . ALA A 1 86 ? -14.958 8.621 19.232 1.00 93.75 86 ALA A CA 1
ATOM 622 C C . ALA A 1 86 ? -14.430 9.006 17.839 1.00 93.75 86 ALA A C 1
ATOM 624 O O . ALA A 1 86 ? -15.049 8.634 16.839 1.00 93.75 86 ALA A O 1
ATOM 625 N N . ARG A 1 87 ? -13.329 9.764 17.763 1.00 95.94 87 ARG A N 1
ATOM 626 C CA . ARG A 1 87 ? -12.726 10.219 16.511 1.00 95.94 87 ARG A CA 1
ATOM 627 C C . ARG A 1 87 ? -11.261 9.820 16.413 1.00 95.94 87 ARG A C 1
ATOM 629 O O . ARG A 1 87 ? -10.562 9.738 17.422 1.00 95.94 87 ARG A O 1
ATOM 636 N N . ASP A 1 88 ? -10.809 9.582 15.195 1.00 95.69 88 ASP A N 1
ATOM 637 C CA . ASP A 1 88 ? -9.414 9.292 14.896 1.00 95.69 88 ASP A CA 1
ATOM 638 C C . ASP A 1 88 ? -8.542 10.565 14.856 1.00 95.69 88 ASP A C 1
ATOM 640 O O . ASP A 1 88 ? -8.970 11.664 15.226 1.00 95.69 88 ASP A O 1
ATOM 644 N N . GLY A 1 89 ? -7.276 10.411 14.471 1.00 93.31 89 GLY A N 1
ATOM 645 C CA . GLY A 1 89 ? -6.308 11.501 14.345 1.00 93.31 89 GLY A CA 1
ATOM 646 C C . GLY A 1 89 ? -6.613 12.482 13.213 1.00 93.31 89 GLY A C 1
ATOM 647 O O . GLY A 1 89 ? -6.145 13.617 13.270 1.00 93.31 89 GLY A O 1
ATOM 648 N N . TRP A 1 90 ? -7.430 12.085 12.235 1.00 94.50 90 TRP A N 1
ATOM 649 C CA . TRP A 1 90 ? -7.903 12.937 11.138 1.00 94.50 90 TRP A CA 1
ATOM 650 C C . TRP A 1 90 ? -9.259 13.586 11.439 1.00 94.50 90 TRP A C 1
ATOM 652 O O . TRP A 1 90 ? -9.695 14.491 10.731 1.00 94.50 90 TRP A O 1
ATOM 662 N N . GLY A 1 91 ? -9.907 13.176 12.530 1.00 95.12 91 GLY A N 1
ATOM 663 C CA . GLY A 1 91 ? -11.195 13.688 12.973 1.00 95.12 91 GLY A CA 1
ATOM 664 C C . GLY A 1 91 ? -12.392 12.899 12.444 1.00 95.12 91 GLY A C 1
ATOM 665 O O . GLY A 1 91 ? -13.528 13.307 12.713 1.00 95.12 91 GLY A O 1
ATOM 666 N N . HIS A 1 92 ? -12.190 11.776 11.755 1.00 96.38 92 HIS A N 1
ATOM 667 C CA . HIS A 1 92 ? -13.280 10.911 11.302 1.00 96.38 92 HIS A CA 1
ATOM 668 C C . HIS A 1 92 ? -13.798 10.028 12.441 1.00 96.38 92 HIS A C 1
ATOM 670 O O . HIS A 1 92 ? -13.094 9.815 13.429 1.00 96.38 92 HIS A O 1
ATOM 676 N N . PRO A 1 93 ? -15.050 9.541 12.372 1.00 96.94 93 PRO A N 1
ATOM 677 C CA . PRO A 1 93 ? -15.584 8.632 13.380 1.00 96.94 93 PRO A CA 1
ATOM 678 C C . PRO A 1 93 ? -14.828 7.300 13.411 1.00 96.94 93 PRO A C 1
ATOM 680 O O . PRO A 1 93 ? -14.586 6.696 12.369 1.00 96.94 93 PRO A O 1
ATOM 683 N N . LEU A 1 94 ? -14.561 6.795 14.614 1.00 96.81 94 LEU A N 1
ATOM 684 C CA . LEU A 1 94 ? -14.153 5.407 14.803 1.00 96.81 94 LEU A CA 1
ATOM 685 C C . LEU A 1 94 ? -15.376 4.485 14.796 1.00 96.81 94 LEU A C 1
ATOM 687 O O . LEU A 1 94 ? -16.420 4.794 15.387 1.00 96.81 94 LEU A O 1
ATOM 691 N N . TRP A 1 95 ? -15.211 3.320 14.182 1.00 96.69 95 TRP A N 1
ATOM 692 C CA . TRP A 1 95 ? -16.224 2.274 14.103 1.00 96.69 95 TRP A CA 1
ATOM 693 C C . TRP A 1 95 ? -15.893 1.126 15.041 1.00 96.69 95 TRP A C 1
ATOM 695 O O . TRP A 1 95 ? -14.730 0.829 15.305 1.00 96.69 95 TRP A O 1
ATOM 705 N N . TYR A 1 96 ? -16.932 0.478 15.548 1.00 96.44 96 TYR A N 1
ATOM 706 C CA . TYR A 1 96 ? -16.856 -0.557 16.561 1.00 96.44 96 TYR A CA 1
ATOM 707 C C . TYR A 1 96 ? -17.802 -1.707 16.233 1.00 96.44 96 TYR A C 1
ATOM 709 O O . TYR A 1 96 ? -18.930 -1.474 15.810 1.00 96.44 96 TYR A O 1
ATOM 717 N N . ARG A 1 97 ? -17.376 -2.941 16.505 1.00 95.69 97 ARG A N 1
ATOM 718 C CA . ARG A 1 97 ? -18.286 -4.085 16.627 1.00 95.69 97 ARG A CA 1
ATOM 719 C C . ARG A 1 97 ? -17.780 -5.081 17.658 1.00 95.69 97 ARG A C 1
ATOM 721 O O 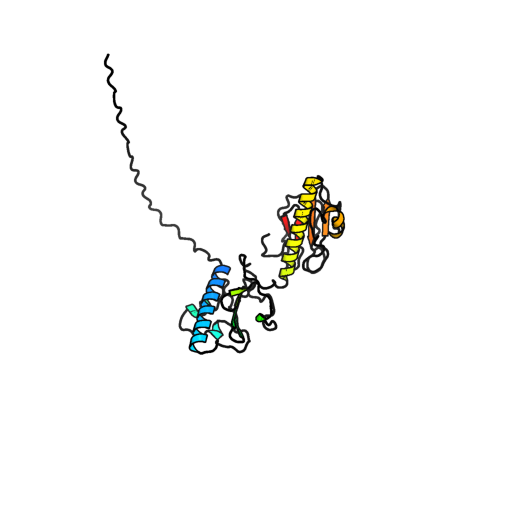. ARG A 1 97 ? -16.571 -5.198 17.865 1.00 95.69 97 ARG A O 1
ATOM 728 N N . ALA A 1 98 ? -18.687 -5.866 18.226 1.00 95.38 98 ALA A N 1
ATOM 729 C CA . ALA A 1 98 ? -18.342 -7.040 19.018 1.00 95.38 98 ALA A CA 1
ATOM 730 C C . ALA A 1 98 ? -19.041 -8.291 18.486 1.00 95.38 98 ALA A C 1
ATOM 732 O O . ALA A 1 98 ? -20.240 -8.293 18.214 1.00 95.38 98 ALA A O 1
ATOM 733 N N . VAL A 1 99 ? -18.267 -9.366 18.343 1.00 91.56 99 VAL A N 1
ATOM 734 C CA . VAL A 1 99 ? -18.712 -10.652 17.800 1.00 91.56 99 VAL A CA 1
ATOM 735 C C . VAL A 1 99 ? -18.087 -11.757 18.639 1.00 91.56 99 VAL A C 1
ATOM 737 O O . VAL A 1 99 ? -16.867 -11.840 18.742 1.00 91.56 99 VAL A O 1
ATOM 740 N N . ARG A 1 100 ? -18.915 -12.632 19.224 1.00 90.44 100 ARG A N 1
ATOM 741 C CA . ARG A 1 100 ? -18.467 -13.848 19.939 1.00 90.44 100 ARG A CA 1
ATOM 742 C C . ARG A 1 100 ? -17.386 -13.602 21.008 1.00 90.44 100 ARG A C 1
ATOM 744 O O . ARG A 1 100 ? -16.493 -14.421 21.183 1.00 90.44 100 ARG A O 1
ATOM 751 N N . GLY A 1 101 ? -17.487 -12.492 21.740 1.00 91.19 101 GLY A N 1
ATOM 752 C CA . GLY A 1 101 ? -16.557 -12.175 22.829 1.00 91.19 101 GLY A CA 1
ATOM 753 C C . GLY A 1 101 ? -15.234 -11.548 22.391 1.00 91.19 101 GLY A C 1
ATOM 754 O O . GLY A 1 101 ? -14.379 -11.352 23.246 1.00 91.19 101 GLY A O 1
ATOM 755 N N . THR A 1 102 ? -15.095 -11.187 21.115 1.00 91.56 102 THR A N 1
ATOM 756 C CA . THR A 1 102 ? -14.025 -10.317 20.617 1.00 91.56 102 THR A CA 1
ATOM 757 C C . THR A 1 102 ? -14.612 -8.981 20.187 1.00 91.56 102 THR A C 1
ATOM 759 O O . THR A 1 102 ? -15.694 -8.935 19.587 1.00 91.56 102 THR A O 1
ATOM 762 N N . HIS A 1 103 ? -13.896 -7.891 20.458 1.00 94.62 103 HIS A N 1
ATOM 763 C CA . HIS A 1 103 ? -14.212 -6.577 19.915 1.00 94.62 103 HIS A CA 1
ATOM 764 C C . HIS A 1 103 ? -13.224 -6.137 18.844 1.00 94.62 103 HIS A C 1
ATOM 766 O O . HIS A 1 103 ? -12.051 -6.516 18.811 1.00 94.62 103 HIS A O 1
ATOM 772 N N . GLN A 1 104 ? -13.725 -5.264 17.984 1.00 94.69 104 GLN A N 1
ATOM 773 C CA . GLN A 1 104 ? -12.970 -4.655 16.917 1.00 94.69 104 GLN A CA 1
ATOM 774 C C . GLN A 1 104 ? -13.220 -3.156 16.883 1.00 94.69 104 GLN A C 1
ATOM 776 O O . GLN A 1 104 ? -14.346 -2.699 17.076 1.00 94.69 104 GLN A O 1
ATOM 781 N N . LEU A 1 105 ? -12.162 -2.418 16.566 1.00 95.62 105 LEU A N 1
ATOM 782 C CA . LEU A 1 105 ? -12.201 -1.008 16.221 1.00 95.62 105 LEU A CA 1
ATOM 783 C C . LEU A 1 105 ? -11.636 -0.803 14.818 1.00 95.62 105 LEU A C 1
ATOM 785 O O . LEU A 1 105 ? -10.670 -1.472 14.441 1.00 95.62 105 LEU A O 1
ATOM 789 N N . ILE A 1 106 ? -12.226 0.123 14.067 1.00 94.94 106 ILE A N 1
ATOM 790 C CA . ILE A 1 106 ? -11.748 0.530 12.745 1.00 94.94 106 ILE A CA 1
ATOM 791 C C . ILE A 1 106 ? -11.672 2.054 12.669 1.00 94.94 106 ILE A C 1
ATOM 793 O O . ILE A 1 106 ? -12.610 2.748 13.064 1.00 94.94 106 ILE A O 1
ATOM 797 N N . SER A 1 107 ? -10.558 2.546 12.141 1.00 95.00 107 SER A N 1
ATOM 798 C CA . SER A 1 107 ? -10.416 3.887 11.577 1.00 95.00 107 SER A CA 1
ATOM 799 C C . SER A 1 107 ? -10.380 3.752 10.066 1.00 95.00 107 SER A C 1
ATOM 801 O O . SER A 1 107 ? -9.630 2.905 9.588 1.00 95.00 107 SER A O 1
ATOM 803 N N . TYR A 1 108 ? -11.119 4.586 9.339 1.00 92.94 108 TYR A N 1
ATOM 804 C CA . TYR A 1 108 ? -11.103 4.574 7.872 1.00 92.94 108 TYR A CA 1
ATOM 805 C C . TYR A 1 108 ? -9.976 5.422 7.263 1.00 92.94 108 TYR A C 1
ATOM 807 O O . TYR A 1 108 ? -10.167 6.110 6.269 1.00 92.94 108 TYR A O 1
ATOM 815 N N . GLY A 1 109 ? -8.836 5.491 7.955 1.00 91.44 109 GLY A N 1
ATOM 816 C CA . GLY A 1 109 ? -7.713 6.334 7.555 1.00 91.44 109 GLY A CA 1
ATOM 817 C C . GLY A 1 109 ? -8.073 7.811 7.340 1.00 91.44 109 GLY A C 1
ATOM 818 O O . GLY A 1 109 ? -9.078 8.330 7.824 1.00 91.44 109 GLY A O 1
ATOM 819 N N . ALA A 1 110 ? -7.209 8.512 6.612 1.00 90.12 110 ALA A N 1
ATOM 820 C CA . ALA A 1 110 ? -7.330 9.933 6.315 1.00 90.12 110 ALA A CA 1
ATOM 821 C C 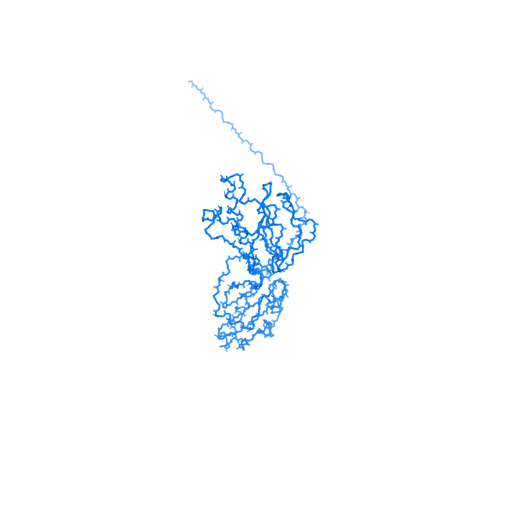. ALA A 1 110 ? -8.455 10.266 5.323 1.00 90.12 110 ALA A C 1
ATOM 823 O O . ALA A 1 110 ? -8.973 11.386 5.358 1.00 90.12 110 ALA A O 1
ATOM 824 N N . ASP A 1 111 ? -8.825 9.335 4.439 1.00 85.12 111 ASP A N 1
ATOM 825 C CA . ASP A 1 111 ? -9.885 9.546 3.445 1.00 85.12 111 ASP A CA 1
ATOM 826 C C . ASP A 1 111 ? -11.297 9.311 4.014 1.00 85.12 111 ASP A C 1
ATOM 828 O O . ASP A 1 111 ? -12.287 9.743 3.417 1.00 85.12 111 ASP A O 1
ATOM 832 N N . GLY A 1 112 ? -11.393 8.712 5.207 1.00 90.62 112 GLY A N 1
ATOM 833 C CA . GLY A 1 112 ? -12.647 8.503 5.921 1.00 90.62 112 GLY A CA 1
ATOM 834 C C . GLY A 1 112 ? -13.569 7.485 5.247 1.00 90.62 112 GLY A C 1
ATOM 835 O O . GLY A 1 112 ? -14.752 7.423 5.601 1.00 90.62 112 GLY A O 1
ATOM 836 N N . SER A 1 113 ? -13.056 6.707 4.292 1.00 90.19 113 SER A N 1
ATOM 837 C CA . SER A 1 113 ? -13.798 5.719 3.511 1.00 90.19 113 SER A CA 1
ATOM 838 C C . SER A 1 113 ? -13.239 4.323 3.760 1.00 90.19 113 SER A C 1
ATOM 840 O O . SER A 1 113 ? -12.040 4.137 3.848 1.00 90.19 113 SER A O 1
ATOM 842 N N . ALA A 1 114 ? -14.110 3.323 3.894 1.00 88.50 114 ALA A N 1
ATOM 843 C CA . ALA A 1 114 ? -13.652 1.960 4.135 1.00 88.50 114 ALA A CA 1
ATOM 844 C C . ALA A 1 114 ? -12.948 1.390 2.891 1.00 88.50 114 ALA A C 1
ATOM 846 O O . ALA A 1 114 ? -13.563 1.315 1.826 1.00 88.50 114 ALA A O 1
ATOM 847 N N . ASP A 1 115 ? -11.729 0.877 3.055 1.00 81.06 115 ASP A N 1
ATOM 848 C CA . ASP A 1 115 ? -10.963 0.187 2.003 1.00 81.06 115 ASP A CA 1
ATOM 849 C C . ASP A 1 115 ? -11.612 -1.141 1.575 1.00 81.06 115 ASP A C 1
ATOM 851 O O . ASP A 1 115 ? -11.266 -1.740 0.554 1.00 81.06 115 ASP A O 1
ATOM 855 N N . GLN A 1 116 ? -12.522 -1.667 2.396 1.00 80.12 116 GLN A N 1
ATOM 856 C CA . GLN A 1 116 ? -13.177 -2.951 2.182 1.00 80.12 116 GLN A CA 1
ATOM 857 C C . GLN A 1 116 ? -14.544 -3.006 2.864 1.00 80.12 116 GLN A C 1
ATOM 859 O O . GLN A 1 116 ? -14.806 -2.345 3.868 1.00 80.12 116 GLN A O 1
ATOM 864 N N . ASN A 1 117 ? -15.421 -3.863 2.344 1.00 85.56 117 ASN A N 1
ATOM 865 C CA . ASN A 1 117 ? -16.710 -4.118 2.970 1.00 85.56 117 ASN A CA 1
ATOM 866 C C . ASN A 1 117 ? -16.526 -4.966 4.241 1.00 85.56 117 ASN A C 1
ATOM 868 O O . ASN A 1 117 ? -16.331 -6.183 4.188 1.00 85.56 117 ASN A O 1
ATOM 872 N N . TYR A 1 118 ? -16.576 -4.308 5.397 1.00 85.00 118 TYR A N 1
ATOM 873 C CA . TYR A 1 118 ? -16.391 -4.959 6.689 1.00 85.00 118 TYR A CA 1
ATOM 874 C C . TYR A 1 118 ? -17.614 -5.732 7.189 1.00 85.00 118 TYR A C 1
ATOM 876 O O . TYR A 1 118 ? -17.446 -6.612 8.042 1.00 85.00 118 TYR A O 1
ATOM 884 N N . ASP A 1 119 ? -18.812 -5.433 6.684 1.00 82.88 119 ASP A N 1
ATOM 885 C CA . ASP A 1 119 ? -20.048 -6.105 7.095 1.00 82.88 119 ASP A CA 1
ATOM 886 C C . ASP A 1 119 ? -20.074 -7.562 6.613 1.00 82.88 119 ASP A C 1
ATOM 888 O O . ASP A 1 119 ? -20.426 -8.462 7.377 1.00 82.88 119 ASP A O 1
ATOM 892 N N . ASP A 1 120 ? -19.601 -7.812 5.390 1.00 74.94 120 ASP A N 1
ATOM 893 C CA . ASP A 1 120 ? -19.650 -9.141 4.765 1.00 74.94 120 ASP A CA 1
ATOM 894 C C . ASP A 1 120 ? -18.479 -10.054 5.158 1.00 74.94 120 ASP A C 1
ATOM 896 O O . ASP A 1 120 ? -18.534 -11.276 4.989 1.00 74.94 120 ASP A O 1
ATOM 900 N N . GLN A 1 121 ? -17.395 -9.492 5.698 1.00 66.19 121 GLN A N 1
ATOM 901 C CA . GLN A 1 121 ? -16.203 -10.267 6.018 1.00 66.19 121 GLN A CA 1
ATOM 902 C C . GLN A 1 121 ? -16.182 -10.735 7.482 1.00 66.19 121 GLN A C 1
ATOM 904 O O . GLN A 1 121 ? -16.121 -9.952 8.441 1.00 66.19 121 GLN A O 1
ATOM 909 N N . ASN A 1 122 ? -16.123 -12.059 7.668 1.00 68.06 122 ASN A N 1
ATOM 910 C CA . ASN A 1 122 ? -15.767 -12.653 8.953 1.00 68.06 122 ASN A CA 1
ATOM 911 C C . ASN A 1 122 ? -14.260 -12.518 9.175 1.00 68.06 122 ASN A C 1
ATOM 913 O O . ASN A 1 122 ? -13.467 -13.388 8.822 1.00 68.06 122 ASN A O 1
ATOM 917 N N . LEU A 1 123 ? -13.874 -11.402 9.773 1.00 67.06 123 LEU A N 1
ATOM 918 C CA . LEU A 1 123 ? -12.474 -11.021 9.924 1.00 67.06 123 LEU A CA 1
ATOM 919 C C . LEU A 1 123 ? -11.675 -12.040 10.709 1.00 67.06 123 LEU A C 1
ATOM 921 O O . LEU A 1 123 ? -10.520 -12.274 10.393 1.00 67.06 123 LEU A O 1
ATOM 925 N N . TYR A 1 124 ? -12.317 -12.724 11.650 1.00 63.12 124 TYR A N 1
ATOM 926 C CA . TYR A 1 124 ? -11.707 -13.771 12.463 1.00 63.12 124 TYR A CA 1
ATOM 927 C C . TYR A 1 124 ? -11.277 -15.007 11.669 1.00 63.12 124 TYR A C 1
ATOM 929 O O . TYR A 1 124 ? -10.493 -15.804 12.177 1.00 63.12 124 TYR A O 1
ATOM 937 N N . ALA A 1 125 ? -11.787 -15.189 10.448 1.00 61.72 125 ALA A N 1
ATOM 938 C CA . ALA A 1 125 ? -11.388 -16.287 9.575 1.00 61.72 125 ALA A CA 1
ATOM 939 C C . ALA A 1 125 ? -10.150 -15.956 8.720 1.00 61.72 125 ALA A C 1
ATOM 941 O O . ALA A 1 125 ? -9.530 -16.870 8.175 1.00 61.72 125 ALA A O 1
ATOM 942 N N . ALA A 1 126 ? -9.778 -14.678 8.590 1.00 58.38 126 ALA A N 1
ATOM 943 C CA . ALA A 1 126 ? -8.642 -14.262 7.778 1.00 58.38 126 ALA A CA 1
ATOM 944 C C . ALA A 1 126 ? -7.318 -14.426 8.544 1.00 58.38 126 ALA A C 1
ATOM 946 O O . ALA A 1 126 ? -7.227 -14.169 9.745 1.00 58.38 126 ALA A O 1
ATOM 947 N N . ARG A 1 127 ? -6.256 -14.849 7.846 1.00 58.25 127 ARG A N 1
ATOM 948 C CA . ARG A 1 127 ? -4.899 -14.891 8.410 1.00 58.25 127 ARG A CA 1
ATOM 949 C C . ARG A 1 127 ? -4.405 -13.457 8.610 1.00 58.25 127 ARG A C 1
ATOM 951 O O . ARG A 1 127 ? -4.062 -12.787 7.644 1.00 58.25 127 ARG A O 1
ATOM 958 N N . PHE A 1 128 ? -4.378 -12.993 9.854 1.00 62.69 128 PHE A N 1
ATOM 959 C CA . PHE A 1 128 ? -3.853 -11.672 10.191 1.00 62.69 128 PHE A CA 1
ATOM 960 C C . PHE A 1 128 ? -2.327 -11.657 10.148 1.00 62.69 128 PHE A C 1
ATOM 962 O O . PHE A 1 128 ? -1.682 -12.558 10.689 1.00 62.69 128 PHE A O 1
ATOM 969 N N . GLN A 1 129 ? -1.758 -10.595 9.582 1.00 60.19 129 GLN A N 1
ATOM 970 C CA . GLN A 1 129 ? -0.357 -10.257 9.800 1.00 60.19 129 GLN A CA 1
ATOM 971 C C . GLN A 1 129 ? -0.273 -9.122 10.833 1.00 60.19 129 GLN A C 1
ATOM 973 O O . GLN A 1 129 ? -1.04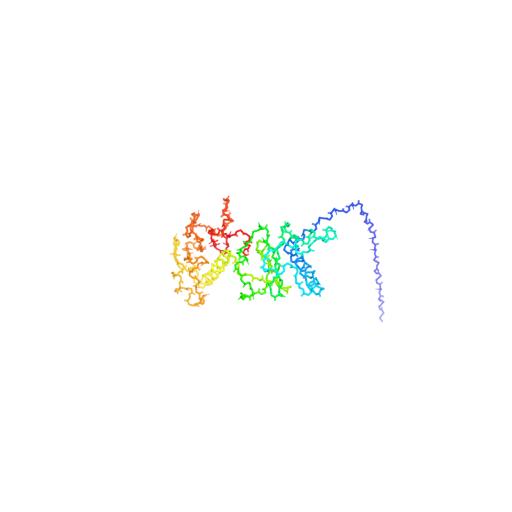9 -8.163 10.751 1.00 60.19 129 GLN A O 1
ATOM 978 N N . PRO A 1 130 ? 0.619 -9.216 11.836 1.00 62.41 130 PRO A N 1
ATOM 979 C CA . PRO A 1 130 ? 0.896 -8.084 12.711 1.00 62.41 130 PRO A CA 1
ATOM 980 C C . PRO A 1 130 ? 1.421 -6.906 11.879 1.00 62.41 130 PRO A C 1
ATOM 982 O O . PRO A 1 130 ? 2.139 -7.102 10.901 1.00 62.41 130 PRO A O 1
ATOM 985 N N . VAL A 1 131 ? 1.050 -5.681 12.254 1.00 60.03 131 VAL A N 1
ATOM 986 C CA . VAL A 1 131 ? 1.592 -4.468 11.624 1.00 60.03 131 VAL A CA 1
ATOM 987 C C . VAL A 1 131 ? 3.066 -4.336 12.026 1.00 60.03 131 VAL A C 1
ATOM 989 O O . VAL A 1 131 ? 3.354 -4.189 13.214 1.00 60.03 131 VAL A O 1
ATOM 992 N N . VAL A 1 132 ? 3.985 -4.443 11.059 1.00 47.84 132 VAL A N 1
ATOM 993 C CA . VAL A 1 132 ? 5.446 -4.343 11.276 1.00 47.84 132 VAL A CA 1
ATOM 994 C C . VAL A 1 132 ? 5.999 -2.971 10.857 1.00 47.84 132 VAL A C 1
ATOM 996 O O . VAL A 1 132 ? 6.990 -2.527 11.428 1.00 47.84 132 VAL A O 1
ATOM 999 N N . ASP A 1 133 ? 5.308 -2.260 9.960 1.00 56.47 133 ASP A N 1
ATOM 1000 C CA . ASP A 1 133 ? 5.763 -0.990 9.374 1.00 56.47 133 ASP A CA 1
ATOM 1001 C C . ASP A 1 133 ? 4.871 0.192 9.783 1.00 56.47 133 ASP A C 1
ATOM 1003 O O . ASP A 1 133 ? 3.750 -0.001 10.267 1.00 56.47 133 ASP A O 1
ATOM 1007 N N . ALA A 1 134 ? 5.360 1.421 9.574 1.00 54.22 134 ALA A N 1
ATOM 1008 C CA . ALA A 1 134 ? 4.571 2.636 9.764 1.00 54.22 134 ALA A CA 1
ATOM 1009 C C . ALA A 1 134 ? 3.300 2.568 8.889 1.00 54.22 134 ALA A C 1
ATOM 1011 O O . ALA A 1 134 ? 3.418 2.389 7.675 1.00 54.22 134 ALA A O 1
ATOM 1012 N N . PRO A 1 135 ? 2.090 2.654 9.472 1.00 65.50 135 PRO A N 1
ATOM 1013 C CA . PRO A 1 135 ? 0.868 2.584 8.687 1.00 65.50 135 PRO A CA 1
ATOM 1014 C C . PRO A 1 135 ? 0.767 3.789 7.753 1.00 65.50 135 PRO A C 1
ATOM 1016 O O . PRO A 1 135 ? 0.901 4.926 8.202 1.00 65.50 135 PRO A O 1
ATOM 1019 N N . ASP A 1 136 ? 0.491 3.542 6.476 1.00 72.50 136 ASP A N 1
ATOM 1020 C CA . ASP A 1 136 ? 0.056 4.593 5.557 1.00 72.50 136 ASP A CA 1
ATOM 1021 C C . ASP A 1 136 ? -1.196 5.271 6.149 1.00 72.50 136 ASP A C 1
ATOM 1023 O O . ASP A 1 136 ? -2.159 4.569 6.483 1.00 72.50 136 ASP A O 1
ATOM 1027 N N . PRO A 1 137 ? -1.198 6.609 6.303 1.00 80.75 137 PRO A N 1
ATOM 1028 C CA . PRO A 1 137 ? -2.292 7.349 6.915 1.00 80.75 137 PRO A CA 1
ATOM 1029 C C . PRO A 1 137 ? -3.641 7.177 6.219 1.00 80.75 137 PRO A C 1
ATOM 1031 O O . PRO A 1 137 ? -4.657 7.503 6.821 1.00 80.75 137 PRO A O 1
ATOM 1034 N N . ARG A 1 138 ? -3.690 6.711 4.971 1.00 72.75 138 ARG A N 1
ATOM 1035 C CA . ARG A 1 138 ? -4.946 6.516 4.235 1.00 72.75 138 ARG A CA 1
ATOM 1036 C C . ARG A 1 138 ? -5.556 5.142 4.417 1.00 72.75 138 ARG A C 1
ATOM 1038 O O . ARG A 1 138 ? -6.745 5.011 4.194 1.00 72.75 138 ARG A O 1
ATOM 1045 N N . ASN A 1 139 ? -4.765 4.148 4.800 1.00 82.44 139 ASN A N 1
ATOM 1046 C CA . ASN A 1 139 ? -5.284 2.799 4.939 1.00 82.44 139 ASN A CA 1
ATOM 1047 C C . ASN A 1 139 ? -6.089 2.651 6.228 1.00 82.44 139 ASN A C 1
ATOM 1049 O O . ASN A 1 139 ? -5.790 3.261 7.263 1.00 82.44 139 ASN A O 1
ATOM 1053 N N . ASP A 1 140 ? -7.064 1.754 6.178 1.00 89.31 140 ASP A N 1
ATOM 1054 C CA . ASP A 1 140 ? -7.863 1.416 7.336 1.00 89.31 140 ASP A CA 1
ATOM 1055 C C . ASP A 1 140 ? -6.990 0.855 8.467 1.00 89.31 140 ASP A C 1
ATOM 1057 O O . ASP A 1 140 ? -6.281 -0.150 8.328 1.00 89.31 140 ASP A O 1
ATOM 1061 N N . LEU A 1 141 ? -7.094 1.462 9.649 1.00 90.88 141 LEU A N 1
ATOM 1062 C CA . LEU A 1 141 ? -6.468 0.944 10.859 1.00 90.88 141 LEU A CA 1
ATOM 1063 C C . LEU A 1 141 ? -7.466 0.060 11.580 1.00 90.88 141 LEU A C 1
ATOM 1065 O O . LEU A 1 141 ? -8.486 0.531 12.082 1.00 90.88 141 LEU A O 1
ATOM 1069 N N . VAL A 1 142 ? -7.150 -1.228 11.676 1.00 91.56 142 VAL A N 1
ATOM 1070 C CA . VAL A 1 142 ? -8.003 -2.202 12.353 1.00 91.56 142 VAL A CA 1
ATOM 1071 C C . VAL A 1 142 ? -7.319 -2.695 13.622 1.00 91.56 142 VAL A C 1
ATOM 1073 O O . VAL A 1 142 ? -6.194 -3.195 13.588 1.00 91.56 142 VAL A O 1
ATOM 1076 N N . LEU A 1 143 ? -8.019 -2.590 14.749 1.00 92.62 143 LEU A N 1
ATOM 1077 C CA . LEU A 1 143 ? -7.602 -3.148 16.032 1.00 92.62 143 LEU A CA 1
ATOM 1078 C C . LEU A 1 143 ? -8.593 -4.227 16.465 1.00 92.62 143 LEU A C 1
ATOM 1080 O O . LEU A 1 143 ? -9.785 -3.961 16.573 1.00 92.62 143 LEU A O 1
ATOM 1084 N N . ILE A 1 144 ? -8.095 -5.431 16.728 1.00 92.06 144 ILE A N 1
ATOM 1085 C CA . ILE A 1 144 ? -8.875 -6.593 17.173 1.00 92.06 144 ILE A CA 1
ATOM 1086 C C . ILE A 1 144 ? -8.241 -7.107 18.459 1.00 92.06 144 ILE A C 1
ATOM 1088 O O . ILE A 1 144 ? -7.040 -7.374 18.472 1.00 92.06 144 ILE A O 1
ATOM 1092 N N . ASP A 1 145 ? -9.015 -7.212 19.542 1.00 91.25 145 ASP A N 1
ATOM 1093 C CA . ASP A 1 145 ? -8.521 -7.677 20.852 1.00 91.25 145 ASP A CA 1
ATOM 1094 C C . ASP A 1 145 ? -7.187 -7.016 21.262 1.00 91.25 145 ASP A C 1
ATOM 1096 O O . ASP A 1 145 ? -6.197 -7.672 21.595 1.00 91.25 145 ASP A O 1
ATOM 1100 N N . ALA A 1 146 ? -7.149 -5.679 21.194 1.00 90.12 146 ALA A N 1
ATOM 1101 C CA . ALA A 1 146 ? -5.980 -4.846 21.506 1.00 90.12 146 ALA A CA 1
ATOM 1102 C C . ALA A 1 146 ? -4.748 -5.030 20.593 1.00 90.12 146 ALA A C 1
ATOM 1104 O O . ALA A 1 146 ? -3.684 -4.472 20.876 1.00 90.12 146 ALA A O 1
ATOM 1105 N N . ARG A 1 147 ? -4.872 -5.755 19.477 1.00 89.12 147 ARG A N 1
ATOM 1106 C CA . ARG A 1 147 ? -3.807 -5.938 18.483 1.00 89.12 147 ARG A CA 1
ATOM 1107 C C . ARG A 1 147 ? -4.165 -5.225 17.191 1.00 89.12 147 ARG A C 1
ATOM 1109 O O . ARG A 1 147 ? -5.243 -5.436 16.645 1.00 89.12 147 ARG A O 1
ATOM 1116 N N . PHE A 1 148 ? -3.248 -4.406 16.686 1.00 87.69 148 PHE A N 1
ATOM 1117 C CA . PHE A 1 148 ? -3.373 -3.878 15.332 1.00 87.69 148 PHE A CA 1
ATOM 1118 C C . PHE A 1 148 ? -3.104 -4.992 14.330 1.00 87.69 148 PHE A C 1
ATOM 1120 O O . PHE A 1 148 ? -2.115 -5.720 14.455 1.00 87.69 148 PHE A O 1
ATOM 1127 N N . VAL A 1 149 ? -3.991 -5.125 13.353 1.00 84.12 149 VAL A N 1
ATOM 1128 C CA . VAL A 1 149 ? -3.885 -6.129 12.298 1.00 84.12 149 VAL A CA 1
ATOM 1129 C C . VAL A 1 149 ? -3.740 -5.436 10.953 1.00 84.12 149 VAL A C 1
ATOM 1131 O O . VAL A 1 149 ? -4.499 -4.522 10.637 1.00 84.12 149 VAL A O 1
ATOM 1134 N N . ARG A 1 150 ? -2.765 -5.883 10.155 1.00 67.81 150 ARG A N 1
ATOM 1135 C CA . ARG A 1 150 ? -2.644 -5.489 8.750 1.00 67.81 150 ARG A CA 1
ATOM 1136 C C . ARG A 1 150 ? -3.629 -6.342 7.958 1.00 67.81 150 ARG A C 1
ATOM 1138 O O . ARG A 1 150 ? -3.670 -7.567 8.116 1.00 67.81 150 ARG A O 1
ATOM 1145 N N . ARG A 1 151 ? -4.456 -5.698 7.146 1.00 64.38 151 ARG A N 1
ATOM 1146 C CA . ARG A 1 151 ? -5.288 -6.377 6.150 1.00 64.38 151 ARG A CA 1
ATOM 1147 C C . ARG A 1 151 ? -4.518 -6.449 4.836 1.00 64.38 151 ARG A C 1
ATOM 1149 O O . ARG A 1 151 ? -3.622 -5.625 4.650 1.00 64.38 151 ARG A O 1
ATOM 1156 N N . PRO A 1 152 ? -4.845 -7.389 3.929 1.00 54.12 152 PRO A N 1
ATOM 1157 C CA . PRO A 1 152 ? -4.557 -7.126 2.528 1.00 54.12 152 PRO A CA 1
ATOM 1158 C C . PRO A 1 152 ? -5.154 -5.749 2.238 1.00 54.12 152 PRO A C 1
ATOM 1160 O O . PRO A 1 152 ? -6.324 -5.509 2.552 1.00 54.12 152 PRO A O 1
ATOM 1163 N N . PHE A 1 153 ? -4.310 -4.824 1.785 1.00 55.31 153 PHE A N 1
ATOM 1164 C CA . PHE A 1 153 ? -4.752 -3.533 1.271 1.00 55.31 153 PHE A CA 1
ATOM 1165 C C . PHE A 1 153 ? -5.916 -3.797 0.302 1.00 55.31 153 PHE A C 1
ATOM 1167 O O . PHE A 1 153 ? -5.951 -4.876 -0.288 1.00 55.31 153 PHE A O 1
ATOM 1174 N N . GLY A 1 154 ? -6.900 -2.901 0.206 1.00 56.03 154 GLY A N 1
ATOM 1175 C CA . GLY A 1 154 ? -8.027 -3.052 -0.723 1.00 56.03 154 GLY A CA 1
ATOM 1176 C C . GLY A 1 154 ? -7.569 -3.123 -2.189 1.00 56.03 154 GLY A C 1
ATOM 1177 O O . GLY A 1 154 ? -6.579 -3.763 -2.528 1.00 56.03 154 GLY A O 1
ATOM 1178 N N . SER A 1 155 ? -8.238 -2.432 -3.107 1.00 56.53 155 SER A N 1
ATOM 1179 C CA . SER A 1 155 ? -7.733 -2.274 -4.488 1.00 56.53 155 SER A CA 1
ATOM 1180 C C . SER A 1 155 ? -6.234 -1.919 -4.546 1.00 56.53 155 SER A C 1
ATOM 1182 O O . SER A 1 155 ? -5.542 -2.461 -5.398 1.00 56.53 155 SER A O 1
ATOM 1184 N N . ARG A 1 156 ? -5.739 -1.166 -3.546 1.00 63.12 156 ARG A N 1
ATOM 1185 C CA . ARG A 1 156 ? -4.349 -0.713 -3.354 1.00 63.12 156 ARG A CA 1
ATOM 1186 C C . ARG A 1 156 ? -3.283 -1.799 -3.123 1.00 63.12 156 ARG A C 1
ATOM 1188 O O . ARG A 1 156 ? -2.091 -1.486 -3.134 1.00 63.12 156 ARG A O 1
ATOM 1195 N N . SER A 1 157 ? -3.646 -3.071 -2.889 1.00 72.12 157 SER A N 1
ATOM 1196 C CA . SER A 1 157 ? -2.626 -4.140 -2.827 1.00 72.12 157 SER A CA 1
ATOM 1197 C C . SER A 1 157 ? -1.953 -4.328 -4.178 1.00 72.12 157 SER A C 1
ATOM 1199 O O . SER A 1 157 ? -0.771 -4.657 -4.238 1.00 72.12 157 SER A O 1
ATOM 1201 N N . ARG A 1 158 ? -2.702 -4.075 -5.253 1.00 85.12 158 ARG A N 1
ATOM 1202 C CA . ARG A 1 158 ? -2.268 -4.303 -6.624 1.00 85.12 158 ARG A CA 1
ATOM 1203 C C . ARG A 1 158 ? -1.172 -3.327 -7.019 1.00 85.12 158 ARG A C 1
ATOM 1205 O O . ARG A 1 158 ? -0.152 -3.728 -7.566 1.00 85.12 158 ARG A O 1
ATOM 1212 N N . GLU A 1 159 ? -1.337 -2.066 -6.662 1.00 83.56 159 GLU A N 1
ATOM 1213 C CA . GLU A 1 159 ? -0.358 -0.997 -6.797 1.00 83.56 159 GLU A CA 1
ATOM 1214 C C . GLU A 1 159 ? 0.957 -1.371 -6.107 1.00 83.56 159 GLU A C 1
ATOM 1216 O O . GLU A 1 159 ? 2.027 -1.316 -6.710 1.00 83.56 159 GLU A O 1
ATOM 1221 N N . PHE A 1 160 ? 0.879 -1.806 -4.848 1.00 81.88 160 PHE A N 1
ATOM 1222 C CA . PHE A 1 160 ? 2.059 -2.180 -4.075 1.00 81.88 160 PHE A CA 1
ATOM 1223 C C . PHE A 1 160 ? 2.747 -3.433 -4.636 1.00 81.88 160 PHE A C 1
ATOM 1225 O O . PHE A 1 160 ? 3.972 -3.479 -4.747 1.00 81.88 160 PHE A O 1
ATOM 1232 N N . GLU A 1 161 ? 1.974 -4.447 -5.031 1.00 87.00 161 GLU A N 1
ATOM 1233 C CA . GLU A 1 161 ? 2.478 -5.627 -5.743 1.00 87.00 161 GLU A CA 1
ATOM 1234 C C . GLU A 1 161 ? 3.199 -5.227 -7.038 1.00 87.00 161 GLU A C 1
ATOM 1236 O O . GLU A 1 161 ? 4.299 -5.710 -7.305 1.00 87.00 161 GLU A O 1
ATOM 1241 N N . THR A 1 162 ? 2.633 -4.280 -7.786 1.00 92.81 162 THR A N 1
ATOM 1242 C CA . THR A 1 162 ? 3.197 -3.742 -9.031 1.00 92.81 162 THR A CA 1
ATOM 1243 C C . THR A 1 162 ? 4.512 -3.008 -8.796 1.00 92.81 162 THR A C 1
ATOM 1245 O O . THR A 1 162 ? 5.498 -3.294 -9.473 1.00 92.81 162 THR A O 1
ATOM 1248 N N . ILE A 1 163 ? 4.562 -2.100 -7.817 1.00 89.50 163 ILE A N 1
ATOM 1249 C CA . ILE A 1 163 ? 5.779 -1.360 -7.446 1.00 89.50 163 ILE A CA 1
ATOM 1250 C C . ILE A 1 163 ? 6.890 -2.335 -7.053 1.00 89.50 163 ILE A C 1
ATOM 1252 O O . ILE A 1 163 ? 8.016 -2.220 -7.539 1.00 89.50 163 ILE A O 1
ATOM 1256 N N . ASN A 1 164 ? 6.575 -3.333 -6.222 1.00 87.81 164 ASN A N 1
ATOM 1257 C CA . ASN A 1 164 ? 7.549 -4.342 -5.810 1.00 87.81 164 ASN A CA 1
ATOM 1258 C C . ASN A 1 164 ? 8.049 -5.178 -6.991 1.00 87.81 164 ASN A C 1
ATOM 1260 O O . ASN A 1 164 ? 9.249 -5.436 -7.089 1.00 87.81 164 ASN A O 1
ATOM 1264 N N . ALA A 1 165 ? 7.150 -5.582 -7.891 1.00 95.00 165 ALA A N 1
ATOM 1265 C CA . ALA A 1 165 ? 7.506 -6.330 -9.089 1.00 95.00 165 ALA A CA 1
ATOM 1266 C C . ALA A 1 165 ? 8.435 -5.517 -10.004 1.00 95.00 165 ALA A C 1
ATOM 1268 O O . ALA A 1 165 ? 9.504 -6.002 -10.376 1.00 95.00 165 ALA A O 1
ATOM 1269 N N . ILE A 1 166 ? 8.073 -4.264 -10.301 1.00 95.38 166 ILE A N 1
ATOM 1270 C CA . ILE A 1 166 ? 8.883 -3.338 -11.101 1.00 95.38 166 ILE A CA 1
ATOM 1271 C C . ILE A 1 166 ? 10.264 -3.139 -10.462 1.00 95.38 166 ILE A C 1
ATOM 1273 O O . ILE A 1 166 ? 11.280 -3.302 -11.138 1.00 95.38 166 ILE A O 1
ATOM 1277 N N . ASN A 1 167 ? 10.326 -2.890 -9.152 1.00 93.50 167 ASN A N 1
ATOM 1278 C CA . ASN A 1 167 ? 11.593 -2.669 -8.460 1.00 93.50 167 ASN A CA 1
ATOM 1279 C C . ASN A 1 167 ? 12.492 -3.921 -8.468 1.00 93.50 167 ASN A C 1
ATOM 1281 O O . ASN A 1 167 ? 13.699 -3.822 -8.693 1.00 93.50 167 ASN A O 1
ATOM 1285 N N . ALA A 1 168 ? 11.917 -5.115 -8.289 1.00 94.38 168 ALA A N 1
ATOM 1286 C CA . ALA A 1 168 ? 12.659 -6.373 -8.376 1.00 94.38 168 ALA A CA 1
ATOM 1287 C C . ALA A 1 168 ? 13.267 -6.588 -9.775 1.00 94.38 168 ALA A C 1
ATOM 1289 O O . ALA A 1 168 ? 14.445 -6.938 -9.891 1.00 94.38 168 ALA A O 1
ATOM 1290 N N . ILE A 1 169 ? 12.495 -6.326 -10.837 1.00 97.31 169 ILE A N 1
ATOM 1291 C CA . ILE A 1 169 ? 12.975 -6.418 -12.225 1.00 97.31 169 ILE A CA 1
ATOM 1292 C C . ILE A 1 169 ? 14.068 -5.379 -12.485 1.00 97.31 169 ILE A C 1
ATOM 1294 O O . ILE A 1 169 ? 15.068 -5.694 -13.135 1.00 97.31 169 ILE A O 1
ATOM 1298 N N . PHE A 1 170 ? 13.912 -4.156 -11.972 1.00 95.81 170 PHE A N 1
ATOM 1299 C CA . PHE A 1 170 ? 14.911 -3.103 -12.128 1.00 95.81 170 PHE A CA 1
ATOM 1300 C C . PHE A 1 170 ? 16.244 -3.485 -11.486 1.00 95.81 170 PHE A C 1
ATOM 1302 O O . PHE A 1 170 ? 17.277 -3.385 -12.143 1.00 95.81 170 PHE A O 1
ATOM 1309 N N . ILE A 1 171 ? 16.230 -3.978 -10.243 1.00 94.88 171 ILE A N 1
ATOM 1310 C CA . ILE A 1 171 ? 17.442 -4.428 -9.542 1.00 94.88 171 ILE A CA 1
ATOM 1311 C C . ILE A 1 171 ? 18.151 -5.522 -10.351 1.00 94.88 171 ILE A C 1
ATOM 1313 O O . ILE A 1 171 ? 19.350 -5.411 -10.606 1.00 94.88 171 ILE A O 1
ATOM 1317 N N . ALA A 1 172 ? 17.410 -6.530 -10.822 1.00 96.88 172 ALA A N 1
ATOM 1318 C CA . ALA A 1 172 ? 17.965 -7.600 -11.651 1.00 96.88 172 ALA A CA 1
ATOM 1319 C C . ALA A 1 172 ? 18.558 -7.067 -12.968 1.00 96.88 172 ALA A C 1
ATOM 1321 O O . ALA A 1 172 ? 19.659 -7.452 -13.365 1.00 96.88 172 ALA A O 1
ATOM 1322 N N . SER A 1 173 ? 17.862 -6.133 -13.619 1.00 97.25 173 SER A N 1
ATOM 1323 C CA . SER A 1 173 ? 18.301 -5.497 -14.867 1.00 97.25 173 SER A CA 1
ATOM 1324 C C . SER A 1 173 ? 19.542 -4.626 -14.671 1.00 97.25 173 SER A C 1
ATOM 1326 O O . SER A 1 173 ? 20.426 -4.614 -15.525 1.00 97.25 173 SER A O 1
ATOM 1328 N N . ALA A 1 174 ? 19.646 -3.929 -13.538 1.00 95.25 174 ALA A N 1
ATOM 1329 C CA . ALA A 1 174 ? 20.820 -3.149 -13.170 1.00 95.25 174 ALA A CA 1
ATOM 1330 C C . ALA A 1 174 ? 22.029 -4.055 -12.888 1.00 95.25 174 ALA A C 1
ATOM 1332 O O . ALA A 1 174 ? 23.128 -3.763 -13.356 1.00 95.25 174 ALA A O 1
ATOM 1333 N N . SER A 1 175 ? 21.837 -5.182 -12.192 1.00 96.94 175 SER A N 1
ATOM 1334 C CA . SER A 1 175 ? 22.892 -6.188 -12.009 1.00 96.94 175 SER A CA 1
ATOM 1335 C C . SER A 1 175 ? 23.365 -6.769 -13.344 1.00 96.94 175 SER A C 1
ATOM 1337 O O . SER A 1 175 ? 24.567 -6.799 -13.600 1.00 96.94 175 SER A O 1
ATOM 1339 N N . PHE A 1 176 ? 22.437 -7.132 -14.234 1.00 97.44 176 PHE A N 1
ATOM 1340 C CA . PHE A 1 176 ? 22.765 -7.556 -15.597 1.00 97.44 176 PHE A CA 1
ATOM 1341 C C . PHE A 1 176 ? 23.590 -6.493 -16.337 1.00 97.44 176 PHE A C 1
ATOM 1343 O O . PHE A 1 176 ? 24.576 -6.821 -17.003 1.00 97.44 176 PHE A O 1
ATOM 1350 N N . ALA A 1 177 ? 23.214 -5.218 -16.203 1.00 96.12 177 ALA A N 1
ATOM 1351 C CA . ALA A 1 177 ? 23.889 -4.115 -16.873 1.00 96.12 177 ALA A CA 1
ATOM 1352 C C . ALA A 1 177 ? 25.314 -3.871 -16.384 1.00 96.12 177 ALA A C 1
ATOM 1354 O O . ALA A 1 177 ? 26.172 -3.533 -17.199 1.00 96.12 177 ALA A O 1
ATOM 1355 N N . ILE A 1 178 ? 25.584 -4.086 -15.096 1.00 96.56 178 ILE A N 1
ATOM 1356 C CA . ILE A 1 178 ? 26.940 -4.017 -14.539 1.00 96.56 178 ILE A CA 1
ATOM 1357 C C . ILE A 1 178 ? 27.842 -5.071 -15.195 1.00 96.56 178 ILE A C 1
ATOM 1359 O O . ILE A 1 178 ? 28.956 -4.748 -15.604 1.00 96.56 178 ILE A O 1
ATOM 1363 N N . ASP A 1 179 ? 27.350 -6.300 -15.353 1.00 98.31 179 ASP A N 1
ATOM 1364 C CA . ASP A 1 179 ? 28.142 -7.408 -15.899 1.00 98.31 179 ASP A CA 1
ATOM 1365 C C . ASP A 1 179 ? 28.318 -7.329 -17.422 1.00 98.31 179 ASP A C 1
ATOM 1367 O O . ASP A 1 179 ? 29.364 -7.695 -17.960 1.00 98.31 179 ASP A O 1
ATOM 1371 N N . ASN A 1 180 ? 27.289 -6.857 -18.132 1.00 97.00 180 ASN A N 1
ATOM 1372 C CA . ASN A 1 180 ? 27.224 -6.906 -19.596 1.00 97.00 180 ASN A CA 1
ATOM 1373 C C . ASN A 1 180 ? 27.440 -5.542 -20.266 1.00 97.00 180 ASN A C 1
ATOM 1375 O O . ASN A 1 180 ? 27.435 -5.456 -21.495 1.00 97.00 180 ASN A O 1
ATOM 1379 N N . ASN A 1 181 ? 27.618 -4.475 -19.480 1.00 95.88 181 ASN A N 1
ATOM 1380 C CA . ASN A 1 181 ? 27.751 -3.091 -19.942 1.00 95.88 181 ASN A CA 1
ATOM 1381 C C . ASN A 1 181 ? 26.593 -2.634 -20.864 1.00 95.88 181 ASN A C 1
ATOM 1383 O O . ASN A 1 181 ? 26.782 -1.819 -21.769 1.00 95.88 181 ASN A O 1
ATOM 1387 N N . ARG A 1 182 ? 25.394 -3.197 -20.661 1.00 95.06 182 ARG A N 1
ATOM 1388 C CA . ARG A 1 182 ? 24.127 -2.828 -21.316 1.00 95.06 182 ARG A CA 1
ATOM 1389 C C . ARG A 1 182 ? 22.940 -3.341 -20.501 1.00 95.06 182 ARG A C 1
ATOM 1391 O O . ARG A 1 182 ? 23.036 -4.408 -19.909 1.00 95.06 182 ARG A O 1
ATOM 1398 N N . TYR A 1 183 ? 21.806 -2.653 -20.539 1.00 96.06 183 TYR A N 1
ATOM 1399 C CA . TYR A 1 183 ? 20.556 -3.206 -20.008 1.00 96.06 183 TYR A CA 1
ATOM 1400 C C . TYR A 1 183 ? 20.070 -4.420 -20.833 1.00 96.06 183 TYR A C 1
ATOM 1402 O O . TYR A 1 183 ? 20.492 -4.587 -21.988 1.00 96.06 183 TYR A O 1
ATOM 1410 N N . PRO A 1 184 ? 19.246 -5.307 -20.239 1.00 97.19 184 PRO A N 1
ATOM 1411 C CA . PRO A 1 184 ? 18.707 -6.472 -20.934 1.00 97.19 184 PRO A CA 1
ATOM 1412 C C . PRO A 1 184 ? 17.685 -6.046 -21.999 1.00 97.19 184 PRO A C 1
ATOM 1414 O O . PRO A 1 184 ? 17.023 -5.010 -21.878 1.00 97.19 184 PRO A O 1
ATOM 1417 N N . GLY A 1 185 ? 17.551 -6.860 -23.046 1.00 95.88 185 GLY A N 1
ATOM 1418 C CA . GLY A 1 185 ? 16.743 -6.536 -24.214 1.00 95.88 185 GLY A CA 1
ATOM 1419 C C . GLY A 1 185 ? 17.262 -5.342 -25.028 1.00 95.88 185 GLY A C 1
ATOM 1420 O O . GLY A 1 185 ? 18.276 -4.712 -24.725 1.00 95.88 185 GLY A O 1
ATOM 1421 N N . SER A 1 186 ? 16.557 -5.034 -26.115 1.00 92.00 186 SER A N 1
ATOM 1422 C CA . SER A 1 186 ? 16.798 -3.850 -26.948 1.00 92.00 186 SER A CA 1
ATOM 1423 C C . SER A 1 186 ? 15.498 -3.447 -27.641 1.00 92.00 186 SER A C 1
ATOM 1425 O O . SER A 1 186 ? 15.171 -3.899 -28.737 1.00 92.00 186 SER A O 1
ATOM 1427 N N . ALA A 1 187 ? 14.710 -2.615 -26.964 1.00 92.06 187 ALA A N 1
ATOM 1428 C CA . ALA A 1 187 ? 13.356 -2.289 -27.385 1.00 92.06 187 ALA A CA 1
ATOM 1429 C C . ALA A 1 187 ? 13.131 -0.774 -27.347 1.00 92.06 187 ALA A C 1
ATOM 1431 O O . ALA A 1 187 ? 13.081 -0.172 -26.278 1.00 92.06 187 ALA A O 1
ATOM 1432 N N . ALA A 1 188 ? 12.985 -0.171 -28.530 1.00 88.62 188 ALA A N 1
ATOM 1433 C CA . ALA A 1 188 ? 12.633 1.245 -28.687 1.00 88.62 188 ALA A CA 1
ATOM 1434 C C . ALA A 1 188 ? 11.139 1.528 -28.435 1.00 88.62 188 ALA A C 1
ATOM 1436 O O . ALA A 1 188 ? 10.716 2.674 -28.425 1.00 88.62 188 ALA A O 1
ATOM 1437 N N . GLU A 1 189 ? 10.338 0.485 -28.239 1.00 91.06 189 GLU A N 1
ATOM 1438 C CA . GLU A 1 189 ? 8.922 0.551 -27.885 1.00 91.06 189 GLU A CA 1
ATOM 1439 C C . GLU A 1 189 ? 8.687 -0.397 -26.711 1.00 91.06 189 GLU A C 1
ATOM 1441 O O . GLU A 1 189 ? 9.486 -1.312 -26.494 1.00 91.06 189 GLU A O 1
ATOM 1446 N N . PHE A 1 190 ? 7.584 -0.225 -25.982 1.00 94.00 190 PHE A N 1
ATOM 1447 C CA . PHE A 1 190 ? 7.247 -1.141 -24.899 1.00 94.00 190 PHE A CA 1
ATOM 1448 C C . PHE A 1 190 ? 7.038 -2.572 -25.400 1.00 94.00 190 PHE A C 1
ATOM 1450 O O . PHE A 1 190 ? 6.245 -2.832 -26.308 1.00 94.00 190 PHE A O 1
ATOM 1457 N N . ARG A 1 191 ? 7.739 -3.509 -24.764 1.00 96.31 191 ARG A N 1
ATOM 1458 C CA . ARG A 1 191 ? 7.633 -4.954 -24.980 1.00 96.31 191 ARG A CA 1
ATOM 1459 C C . ARG A 1 191 ? 7.301 -5.651 -23.663 1.00 96.31 191 ARG A C 1
ATOM 1461 O O . ARG A 1 191 ? 7.668 -5.138 -22.607 1.00 96.31 191 ARG A O 1
ATOM 1468 N N . PRO A 1 192 ? 6.622 -6.806 -23.680 1.00 97.81 192 PRO A N 1
ATOM 1469 C CA . PRO A 1 192 ? 6.369 -7.569 -22.462 1.00 97.81 192 PRO A CA 1
ATOM 1470 C C . PRO A 1 192 ? 7.671 -7.992 -21.768 1.00 97.81 192 PRO A C 1
ATOM 1472 O O . PRO A 1 192 ? 8.601 -8.476 -22.414 1.00 97.81 192 PRO A O 1
ATOM 1475 N N . VAL A 1 193 ? 7.710 -7.904 -20.436 1.00 98.38 193 VAL A N 1
ATOM 1476 C CA . VAL A 1 193 ? 8.861 -8.323 -19.608 1.00 98.38 193 VAL A CA 1
ATOM 1477 C C . VAL A 1 193 ? 9.225 -9.799 -19.805 1.00 98.38 193 VAL A C 1
ATOM 1479 O O . VAL A 1 193 ? 10.377 -10.179 -19.612 1.00 98.38 193 VAL A O 1
ATOM 1482 N N . SER A 1 194 ? 8.294 -10.640 -20.267 1.00 98.38 194 SER A N 1
ATOM 1483 C CA . SER A 1 194 ? 8.578 -12.043 -20.596 1.00 98.38 194 SER A CA 1
ATOM 1484 C C . SER A 1 194 ? 9.700 -12.226 -21.624 1.00 98.38 194 SER A C 1
ATOM 1486 O O . SER A 1 194 ? 10.353 -13.266 -21.615 1.00 98.38 194 SER A O 1
ATOM 1488 N N . GLU A 1 195 ? 9.955 -11.238 -22.489 1.00 98.19 195 GLU A N 1
ATOM 1489 C CA . GLU A 1 195 ? 11.069 -11.287 -23.449 1.00 98.19 195 GLU A CA 1
ATOM 1490 C C . GLU A 1 195 ? 12.446 -11.216 -22.760 1.00 98.19 195 GLU A C 1
ATOM 1492 O O . GLU A 1 195 ? 13.429 -11.715 -23.303 1.00 98.19 195 GLU A O 1
ATOM 1497 N N . LEU A 1 196 ? 12.518 -10.690 -21.531 1.00 98.38 196 LEU A N 1
ATOM 1498 C CA . LEU A 1 196 ? 13.753 -10.587 -20.745 1.00 98.38 196 LEU A CA 1
ATOM 1499 C C . LEU A 1 196 ? 14.126 -11.885 -20.012 1.00 98.38 196 LEU A C 1
ATOM 1501 O O . LEU A 1 196 ? 15.205 -11.971 -19.423 1.00 98.38 196 LEU A O 1
ATOM 1505 N N . ALA A 1 197 ? 13.257 -12.902 -20.024 1.00 98.19 197 ALA A N 1
ATOM 1506 C CA . ALA A 1 197 ? 13.412 -14.096 -19.193 1.00 98.19 197 ALA A CA 1
ATOM 1507 C C . ALA A 1 197 ? 14.738 -14.834 -19.431 1.00 98.19 197 ALA A C 1
ATOM 1509 O O . ALA A 1 197 ? 15.370 -15.260 -18.470 1.00 98.19 197 ALA A O 1
ATOM 1510 N N . ALA A 1 198 ? 15.185 -14.942 -20.687 1.00 97.94 198 ALA A N 1
ATOM 1511 C CA . ALA A 1 198 ? 16.426 -15.637 -21.037 1.00 97.94 198 ALA A CA 1
ATOM 1512 C C . ALA A 1 198 ? 17.701 -14.896 -20.590 1.00 97.94 198 ALA A C 1
ATOM 1514 O O . ALA A 1 198 ? 18.755 -15.518 -20.474 1.00 97.94 198 ALA A O 1
ATOM 1515 N N . GLU A 1 199 ? 17.616 -13.582 -20.366 1.00 98.44 199 GLU A N 1
ATOM 1516 C CA . GLU A 1 199 ? 18.744 -12.753 -19.925 1.00 98.44 199 GLU A CA 1
ATOM 1517 C C . GLU A 1 199 ? 18.771 -12.592 -18.400 1.00 98.44 199 GLU A C 1
ATOM 1519 O O . GLU A 1 199 ? 19.848 -12.565 -17.805 1.00 98.44 199 GLU A O 1
ATOM 1524 N N . LEU A 1 200 ? 17.599 -12.506 -17.760 1.00 98.31 200 LEU A N 1
ATOM 1525 C CA . LEU A 1 200 ? 17.485 -12.219 -16.329 1.00 98.31 200 LEU A CA 1
ATOM 1526 C C . LEU A 1 200 ? 17.348 -13.467 -15.452 1.00 98.31 200 LEU A C 1
ATOM 1528 O O . LEU A 1 200 ? 17.927 -13.504 -14.366 1.00 98.31 200 LEU A O 1
ATOM 1532 N N . ALA A 1 201 ? 16.609 -14.487 -15.890 1.00 97.81 201 ALA A N 1
ATOM 1533 C CA . ALA A 1 201 ? 16.309 -15.658 -15.072 1.00 97.81 201 ALA A CA 1
ATOM 1534 C C . ALA A 1 201 ? 17.104 -16.902 -15.519 1.00 97.81 201 ALA A C 1
ATOM 1536 O O . ALA A 1 201 ? 17.307 -17.115 -16.714 1.00 97.81 201 ALA A O 1
ATOM 1537 N N . PRO A 1 202 ? 17.541 -17.769 -14.585 1.00 97.94 202 PRO A N 1
ATOM 1538 C CA . PRO A 1 202 ? 17.429 -17.637 -13.127 1.00 97.94 202 PRO A CA 1
ATOM 1539 C C . PRO A 1 202 ? 18.590 -16.848 -12.484 1.00 97.94 202 PRO A C 1
ATOM 1541 O O . PRO A 1 202 ? 18.673 -16.772 -11.262 1.00 97.94 202 PRO A O 1
ATOM 1544 N N . THR A 1 203 ? 19.534 -16.332 -13.278 1.00 98.44 203 THR A N 1
ATOM 1545 C CA . THR A 1 203 ? 20.831 -15.831 -12.785 1.00 98.44 203 THR A CA 1
ATOM 1546 C C . THR A 1 203 ? 20.723 -14.557 -11.944 1.00 98.44 203 THR A C 1
ATOM 1548 O O . THR A 1 203 ? 21.341 -14.476 -10.886 1.00 98.44 203 THR A O 1
ATOM 1551 N N . TYR A 1 204 ? 19.960 -13.566 -12.406 1.00 97.62 204 TYR A N 1
ATOM 1552 C CA . TYR A 1 204 ? 19.821 -12.251 -11.766 1.00 97.62 204 TYR A CA 1
ATOM 1553 C C . TYR A 1 204 ? 18.526 -12.125 -10.962 1.00 97.62 204 TYR A C 1
ATOM 1555 O O . TYR A 1 204 ? 18.446 -11.335 -10.023 1.00 97.62 204 TYR A O 1
ATOM 1563 N N . ILE A 1 205 ? 17.517 -12.922 -11.313 1.00 97.44 205 ILE A N 1
ATOM 1564 C CA . ILE A 1 205 ? 16.261 -13.058 -10.583 1.00 97.44 205 ILE A CA 1
ATOM 1565 C C . ILE A 1 205 ? 15.782 -14.505 -10.681 1.00 97.44 205 ILE A C 1
ATOM 1567 O O . ILE A 1 205 ? 15.762 -15.083 -11.765 1.00 97.44 205 ILE A O 1
ATOM 1571 N N . GLN A 1 206 ? 15.413 -15.100 -9.546 1.00 97.06 206 GLN A N 1
ATOM 1572 C CA . GLN A 1 206 ? 14.985 -16.500 -9.509 1.00 97.06 206 GLN A CA 1
ATOM 1573 C C . GLN A 1 206 ? 13.633 -16.685 -10.209 1.00 97.06 206 GLN A C 1
ATOM 1575 O O . GLN A 1 206 ? 13.519 -17.511 -11.111 1.00 97.06 206 GLN A O 1
ATOM 1580 N N . ASP A 1 207 ? 12.647 -15.876 -9.817 1.00 96.44 207 ASP A N 1
ATOM 1581 C CA . ASP A 1 207 ? 11.292 -15.886 -10.359 1.00 96.44 207 ASP A CA 1
ATOM 1582 C C . ASP A 1 207 ? 10.983 -14.495 -10.922 1.00 96.44 207 ASP A C 1
ATOM 1584 O O . ASP A 1 207 ? 10.803 -13.541 -10.167 1.00 96.44 207 ASP A O 1
ATOM 1588 N N . LEU A 1 208 ? 10.965 -14.365 -12.252 1.00 97.69 208 LEU A N 1
ATOM 1589 C CA . LEU A 1 208 ? 10.704 -13.094 -12.930 1.00 97.69 208 LEU A CA 1
ATOM 1590 C C . LEU A 1 208 ? 9.203 -12.751 -12.862 1.00 97.69 208 LEU A C 1
ATOM 1592 O O . LEU A 1 208 ? 8.402 -13.478 -13.460 1.00 97.69 208 LEU A O 1
ATOM 1596 N N . PRO A 1 209 ? 8.794 -11.650 -12.200 1.00 97.75 209 PRO A N 1
ATOM 1597 C CA . PRO A 1 209 ? 7.406 -11.205 -12.225 1.00 97.75 209 PRO A CA 1
ATOM 1598 C C . PRO A 1 209 ? 7.016 -10.808 -13.652 1.00 97.75 209 PRO A C 1
ATOM 1600 O O . PRO A 1 209 ? 7.641 -9.940 -14.255 1.00 97.75 209 PRO A O 1
ATOM 1603 N N . LEU A 1 210 ? 5.995 -11.462 -14.208 1.00 98.25 210 LEU A N 1
ATOM 1604 C CA . LEU A 1 210 ? 5.529 -11.186 -15.574 1.00 98.25 210 LEU A CA 1
ATOM 1605 C C . LEU A 1 210 ? 4.322 -10.255 -15.615 1.00 98.25 210 LEU A C 1
ATOM 1607 O O . LEU A 1 210 ? 4.101 -9.590 -16.624 1.00 98.25 210 LEU A O 1
ATOM 1611 N N . ASN A 1 211 ? 3.548 -10.230 -14.532 1.00 98.12 211 ASN A N 1
ATOM 1612 C CA . ASN A 1 211 ? 2.317 -9.467 -14.438 1.00 98.12 211 ASN A CA 1
ATOM 1613 C C . ASN A 1 211 ? 2.363 -8.509 -13.251 1.00 98.12 211 ASN A C 1
ATOM 1615 O O . ASN A 1 211 ? 3.055 -8.766 -12.264 1.00 98.12 211 ASN A O 1
ATOM 1619 N N . ASP A 1 212 ? 1.601 -7.433 -13.364 1.00 96.19 212 ASP A N 1
ATOM 1620 C CA . ASP A 1 212 ? 1.337 -6.482 -12.298 1.00 96.19 212 ASP A CA 1
ATOM 1621 C C . ASP A 1 212 ? 0.238 -6.985 -11.343 1.00 96.19 212 ASP A C 1
ATOM 1623 O O . ASP A 1 212 ? -0.306 -8.085 -11.502 1.00 96.19 212 ASP A O 1
ATOM 1627 N N . GLY A 1 213 ? -0.100 -6.178 -10.337 1.00 91.25 213 GLY A N 1
ATOM 1628 C CA . GLY A 1 213 ? -1.121 -6.529 -9.348 1.00 91.25 213 GLY A CA 1
ATOM 1629 C C . GLY A 1 213 ? -2.546 -6.611 -9.911 1.00 91.25 213 GLY A C 1
ATOM 1630 O O . GLY A 1 213 ? -3.424 -7.217 -9.297 1.00 91.25 213 GLY A O 1
ATOM 1631 N N . TRP A 1 214 ? -2.802 -6.055 -11.099 1.00 93.25 214 TRP A N 1
ATOM 1632 C CA . TRP A 1 214 ? -4.072 -6.207 -11.820 1.00 93.25 214 TRP A CA 1
ATOM 1633 C C . TRP A 1 214 ? -4.070 -7.419 -12.760 1.00 93.25 214 TRP A C 1
ATOM 1635 O O . TRP A 1 214 ? -5.068 -7.682 -13.436 1.00 93.25 214 TRP A O 1
ATOM 1645 N N . GLY A 1 215 ? -2.978 -8.189 -12.793 1.00 95.12 215 GLY A N 1
ATOM 1646 C CA . GLY A 1 215 ? -2.815 -9.349 -13.661 1.00 95.12 215 GLY A CA 1
ATOM 1647 C C . GLY A 1 215 ? -2.543 -8.986 -15.121 1.00 95.12 215 GLY A C 1
ATOM 1648 O O . GLY A 1 215 ? -2.724 -9.835 -15.998 1.00 95.12 215 GLY A O 1
ATOM 1649 N N . ARG A 1 216 ? -2.137 -7.744 -15.408 1.00 96.50 216 ARG A N 1
ATOM 1650 C CA . ARG A 1 216 ? -1.723 -7.310 -16.746 1.00 96.50 216 ARG A CA 1
ATOM 1651 C C . ARG A 1 216 ? -0.226 -7.539 -16.935 1.00 96.50 216 ARG A C 1
ATOM 1653 O O . ARG A 1 216 ? 0.515 -7.477 -15.959 1.00 96.50 216 ARG A O 1
ATOM 1660 N N . PRO A 1 217 ? 0.244 -7.782 -18.168 1.00 97.75 217 PRO A N 1
ATOM 1661 C CA . PRO A 1 217 ? 1.671 -7.914 -18.424 1.00 97.75 217 PRO A CA 1
ATOM 1662 C C . PRO A 1 217 ? 2.429 -6.641 -18.047 1.00 97.75 217 PRO A C 1
ATOM 1664 O O . PRO A 1 217 ? 2.073 -5.552 -18.496 1.00 97.75 217 PRO A O 1
ATOM 1667 N N . LEU A 1 218 ? 3.514 -6.797 -17.291 1.00 97.94 218 LEU A N 1
ATOM 1668 C CA . LEU A 1 218 ? 4.501 -5.735 -17.132 1.00 97.94 218 LEU A CA 1
ATOM 1669 C C . LEU A 1 218 ? 5.231 -5.534 -18.458 1.00 97.94 218 LEU A C 1
ATOM 1671 O O . LEU A 1 218 ? 5.535 -6.499 -19.172 1.00 97.94 218 LEU A O 1
ATOM 1675 N N . VAL A 1 219 ? 5.538 -4.282 -18.778 1.00 97.19 219 VAL A N 1
ATOM 1676 C CA . VAL A 1 219 ? 6.246 -3.923 -20.006 1.00 97.19 219 VAL A CA 1
ATOM 1677 C C . VAL A 1 219 ? 7.552 -3.207 -19.701 1.00 97.19 219 VAL A C 1
ATOM 1679 O O . VAL A 1 219 ? 7.709 -2.563 -18.664 1.00 97.19 219 VAL A O 1
ATOM 1682 N N . TYR A 1 220 ? 8.501 -3.322 -20.622 1.00 96.56 220 TYR A N 1
ATOM 1683 C CA . TYR A 1 220 ? 9.777 -2.631 -20.560 1.00 96.56 220 TYR A CA 1
ATOM 1684 C C . TYR A 1 220 ? 10.095 -1.952 -21.889 1.00 96.56 220 TYR A C 1
ATOM 1686 O O . TYR A 1 220 ? 9.625 -2.373 -22.946 1.00 96.56 220 TYR A O 1
ATOM 1694 N N . ALA A 1 221 ? 10.940 -0.933 -21.834 1.00 94.06 221 ALA A N 1
ATOM 1695 C CA . ALA A 1 221 ? 11.632 -0.395 -22.992 1.00 94.06 221 ALA A CA 1
ATOM 1696 C C . ALA A 1 221 ? 13.107 -0.182 -22.638 1.00 94.06 221 ALA A C 1
ATOM 1698 O O . ALA A 1 221 ? 13.443 0.203 -21.516 1.00 94.06 221 ALA A O 1
ATOM 1699 N N . SER A 1 222 ? 13.995 -0.441 -23.595 1.00 92.81 222 SER A N 1
ATOM 1700 C CA . SER A 1 222 ? 15.427 -0.204 -23.440 1.00 92.81 222 SER A CA 1
ATOM 1701 C C . SER A 1 222 ? 16.006 0.399 -24.709 1.00 92.81 222 SER A C 1
ATOM 1703 O O . SER A 1 222 ? 16.133 -0.277 -25.735 1.00 92.81 222 SER A O 1
ATOM 1705 N N . HIS A 1 223 ? 16.360 1.680 -24.633 1.00 87.75 223 HIS A N 1
ATOM 1706 C CA . HIS A 1 223 ? 16.916 2.430 -25.750 1.00 87.75 223 HIS A CA 1
ATOM 1707 C C . HIS A 1 223 ? 18.002 3.393 -25.268 1.00 87.75 223 HIS A C 1
ATOM 1709 O O . HIS A 1 223 ? 17.855 4.031 -24.233 1.00 87.75 223 HIS A O 1
ATOM 1715 N N . ALA A 1 224 ? 19.107 3.482 -26.015 1.00 86.19 224 ALA A N 1
ATOM 1716 C CA . ALA A 1 224 ? 20.192 4.442 -25.779 1.00 86.19 224 ALA A CA 1
ATOM 1717 C C . ALA A 1 224 ? 20.740 4.497 -24.330 1.00 86.19 224 ALA A C 1
ATOM 1719 O O . ALA A 1 224 ? 21.208 5.538 -23.878 1.00 86.19 224 ALA A O 1
ATOM 1720 N N . GLY A 1 225 ? 20.716 3.373 -23.602 1.00 85.38 225 GLY A N 1
ATOM 1721 C CA . GLY A 1 225 ? 21.179 3.295 -22.209 1.00 85.38 225 GLY A CA 1
ATOM 1722 C C . GLY A 1 225 ? 20.126 3.665 -21.159 1.00 85.38 225 GLY A C 1
ATOM 1723 O O . GLY A 1 225 ? 20.385 3.503 -19.968 1.00 85.38 225 GLY A O 1
ATOM 1724 N N . THR A 1 226 ? 18.935 4.085 -21.581 1.00 87.88 226 THR A N 1
ATOM 1725 C CA . THR A 1 226 ? 17.764 4.241 -20.718 1.00 87.88 226 THR A CA 1
ATOM 1726 C C . THR A 1 226 ? 17.026 2.910 -20.611 1.00 87.88 226 THR A C 1
ATOM 1728 O O . THR A 1 226 ? 16.844 2.197 -21.603 1.00 87.88 226 THR A O 1
ATOM 1731 N N . PHE A 1 227 ? 16.589 2.578 -19.397 1.00 92.44 227 PHE A N 1
ATOM 1732 C CA . PHE A 1 227 ? 15.732 1.433 -19.117 1.00 92.44 227 PHE A CA 1
ATOM 1733 C C . PHE A 1 227 ? 14.478 1.908 -18.388 1.00 92.44 227 PHE A C 1
ATOM 1735 O O . PHE A 1 227 ? 14.569 2.602 -17.369 1.00 92.44 227 PHE A O 1
ATOM 1742 N N . VAL A 1 228 ? 13.325 1.554 -18.949 1.00 93.12 228 VAL A N 1
ATOM 1743 C CA . VAL A 1 228 ? 12.002 1.925 -18.451 1.00 93.12 228 VAL A CA 1
ATOM 1744 C C . VAL A 1 228 ? 11.217 0.656 -18.180 1.00 93.12 228 VAL A C 1
ATOM 1746 O O . VAL A 1 228 ? 11.180 -0.236 -19.025 1.00 93.12 228 VAL A O 1
ATOM 1749 N N . LEU A 1 229 ? 10.567 0.606 -17.025 1.00 95.19 229 LEU A N 1
ATOM 1750 C CA . LEU A 1 229 ? 9.579 -0.405 -16.671 1.00 95.19 229 LEU A CA 1
ATOM 1751 C C . LEU A 1 229 ? 8.244 0.281 -16.426 1.00 95.19 229 LEU A C 1
ATOM 1753 O O . LEU A 1 229 ? 8.210 1.360 -15.832 1.00 95.19 229 LEU A O 1
ATOM 1757 N N . ALA A 1 230 ? 7.159 -0.345 -16.864 1.00 94.50 230 ALA A N 1
ATOM 1758 C CA . ALA A 1 230 ? 5.826 0.186 -16.646 1.00 94.50 230 ALA A CA 1
ATOM 1759 C C . ALA A 1 230 ? 4.773 -0.908 -16.423 1.00 94.50 230 ALA A C 1
ATOM 1761 O O . ALA A 1 230 ? 4.861 -2.018 -16.956 1.00 94.50 230 ALA A O 1
ATOM 1762 N N . SER A 1 231 ? 3.753 -0.536 -15.658 1.00 95.31 231 SER A N 1
ATOM 1763 C CA . SER A 1 231 ? 2.407 -1.101 -15.673 1.00 95.31 231 SER A CA 1
ATOM 1764 C C . SER A 1 231 ? 1.463 -0.000 -16.146 1.00 95.31 231 SER A C 1
ATOM 1766 O O . SER A 1 231 ? 1.608 1.150 -15.730 1.00 95.31 231 SER A O 1
ATOM 1768 N N . PHE A 1 232 ? 0.499 -0.358 -16.994 1.00 93.94 232 PHE A N 1
ATOM 1769 C CA . PHE A 1 232 ? -0.558 0.555 -17.440 1.00 93.94 232 PHE A CA 1
ATOM 1770 C C . PHE A 1 232 ? -1.825 0.448 -16.581 1.00 93.94 232 PHE A C 1
ATOM 1772 O O . PHE A 1 232 ? -2.947 0.568 -17.075 1.00 93.94 232 PHE A O 1
ATOM 1779 N N . GLY A 1 233 ? -1.639 0.096 -15.307 1.00 92.31 233 GLY A N 1
ATOM 1780 C CA . GLY A 1 233 ? -2.691 0.099 -14.309 1.00 92.31 233 GLY A CA 1
ATOM 1781 C C . GLY A 1 233 ? -3.853 -0.856 -14.594 1.00 92.31 233 GLY A C 1
ATOM 1782 O O . GLY A 1 233 ? -3.742 -1.873 -15.287 1.00 92.31 233 GLY A O 1
ATOM 1783 N N . GLU A 1 234 ? -5.015 -0.521 -14.039 1.00 91.19 234 GLU A N 1
ATOM 1784 C CA . GLU A 1 234 ? -6.210 -1.367 -14.081 1.00 91.19 234 GLU A CA 1
ATOM 1785 C C . GLU A 1 234 ? -6.785 -1.513 -15.501 1.00 91.19 234 GLU A C 1
ATOM 1787 O O . GLU A 1 234 ? -7.220 -2.600 -15.923 1.00 91.19 234 GLU A O 1
ATOM 1792 N N . ASN A 1 235 ? -6.778 -0.415 -16.261 1.00 90.81 235 ASN A N 1
ATOM 1793 C CA . ASN A 1 235 ? -7.348 -0.366 -17.604 1.00 90.81 235 ASN A CA 1
ATOM 1794 C C . ASN A 1 235 ? -6.414 -1.003 -18.659 1.00 90.81 235 ASN A C 1
ATOM 1796 O O . ASN A 1 235 ? -6.902 -1.447 -19.702 1.00 90.81 235 ASN A O 1
ATOM 1800 N N . GLY A 1 236 ? -5.114 -1.135 -18.364 1.00 92.56 236 GLY A N 1
ATOM 1801 C CA . GLY A 1 236 ? -4.103 -1.676 -19.272 1.00 92.56 236 GLY A CA 1
ATOM 1802 C C . GLY A 1 236 ? -3.806 -0.773 -20.475 1.00 92.56 236 GLY A C 1
ATOM 1803 O O . GLY A 1 236 ? -3.306 -1.265 -21.489 1.00 92.56 236 GLY A O 1
ATOM 1804 N N . VAL A 1 237 ? -4.158 0.511 -20.401 1.00 91.31 237 VAL A N 1
ATOM 1805 C CA . VAL A 1 237 ? -4.017 1.505 -21.466 1.00 91.31 237 VAL A CA 1
ATOM 1806 C C . VAL A 1 237 ? -3.085 2.610 -20.973 1.00 91.31 237 VAL A C 1
ATOM 1808 O O . VAL A 1 237 ? -3.409 3.236 -19.973 1.00 91.31 237 VAL A O 1
ATOM 1811 N N . PRO A 1 238 ? -1.978 2.903 -21.680 1.00 87.88 238 PRO A N 1
ATOM 1812 C CA . PRO A 1 238 ? -1.078 3.975 -21.276 1.00 87.88 238 PRO A CA 1
ATOM 1813 C C . PRO A 1 238 ? -1.811 5.318 -21.283 1.00 87.88 238 PRO A C 1
ATOM 1815 O O . PRO A 1 238 ? -2.352 5.739 -22.311 1.00 87.88 238 PRO A O 1
ATOM 1818 N N . GLU A 1 239 ? -1.804 5.998 -20.145 1.00 82.12 239 GLU A N 1
ATOM 1819 C CA . GLU A 1 239 ? -2.464 7.291 -19.941 1.00 82.12 239 GLU A CA 1
ATOM 1820 C C . GLU A 1 239 ? -1.616 8.441 -20.492 1.00 82.12 239 GLU A C 1
ATOM 1822 O O . GLU A 1 239 ? -2.131 9.482 -20.909 1.00 82.12 239 GLU A O 1
ATOM 1827 N N . VAL A 1 240 ? -0.300 8.230 -20.548 1.00 73.31 240 VAL A N 1
ATOM 1828 C CA . VAL A 1 240 ? 0.673 9.189 -21.063 1.00 73.31 240 VAL A CA 1
ATOM 1829 C C . VAL A 1 240 ? 1.523 8.534 -22.147 1.00 73.31 240 VAL A C 1
ATOM 1831 O O . VAL A 1 240 ? 1.871 7.356 -22.091 1.00 73.31 240 VAL A O 1
ATOM 1834 N N . ALA A 1 241 ? 1.902 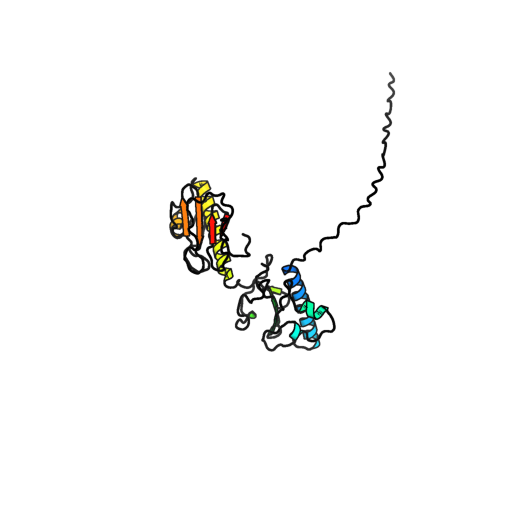9.319 -23.156 1.00 75.25 241 ALA A N 1
ATOM 1835 C CA . ALA A 1 241 ? 2.947 8.912 -24.084 1.00 75.25 241 ALA A CA 1
ATOM 1836 C C . ALA A 1 241 ? 4.299 8.916 -23.351 1.00 75.25 241 ALA A C 1
ATOM 1838 O O . ALA A 1 241 ? 4.915 9.968 -23.165 1.00 75.25 241 ALA A O 1
ATOM 1839 N N . TYR A 1 242 ? 4.758 7.744 -22.919 1.00 72.25 242 TYR A N 1
ATOM 1840 C CA . TYR A 1 242 ? 6.100 7.590 -22.366 1.00 72.25 242 TYR A CA 1
ATOM 1841 C C . TYR A 1 242 ? 7.111 7.553 -23.504 1.00 72.25 242 TYR A C 1
ATOM 1843 O O . TYR A 1 242 ? 7.096 6.653 -24.345 1.00 72.25 242 TYR A O 1
ATOM 1851 N N . TYR A 1 243 ? 7.996 8.540 -23.538 1.00 65.81 243 TYR A N 1
ATOM 1852 C CA . TYR A 1 243 ? 9.079 8.562 -24.509 1.00 65.81 243 TYR A CA 1
ATOM 1853 C C . TYR A 1 243 ? 10.202 7.632 -24.032 1.00 65.81 243 TYR A C 1
ATOM 1855 O O . TYR A 1 243 ? 10.647 7.704 -22.891 1.00 65.81 243 TYR A O 1
ATOM 1863 N N . THR A 1 244 ? 10.705 6.757 -24.897 1.00 60.34 244 THR A N 1
ATOM 1864 C CA . THR A 1 244 ? 11.882 5.924 -24.582 1.00 60.34 244 THR A CA 1
ATOM 1865 C C . THR A 1 244 ? 13.176 6.727 -24.502 1.00 60.34 244 THR A C 1
ATOM 1867 O O . THR A 1 244 ? 14.175 6.244 -23.977 1.00 60.34 244 THR A O 1
ATOM 1870 N N . ASP A 1 245 ? 13.133 7.971 -24.976 1.00 58.94 245 ASP A N 1
ATOM 1871 C CA . ASP A 1 245 ? 14.247 8.914 -24.963 1.00 58.94 245 ASP A CA 1
ATOM 1872 C C . ASP A 1 245 ? 14.251 9.777 -23.693 1.00 58.94 245 ASP A C 1
ATOM 1874 O O . ASP A 1 245 ? 14.961 10.781 -23.631 1.00 58.94 245 ASP A O 1
ATOM 1878 N N . LEU A 1 246 ? 13.440 9.426 -22.682 1.00 64.81 246 LEU A N 1
ATOM 1879 C CA . LEU A 1 246 ? 13.428 10.134 -21.406 1.00 64.81 246 LEU A CA 1
ATOM 1880 C C . LEU A 1 246 ? 14.835 10.065 -20.791 1.00 64.81 246 LEU A C 1
ATOM 1882 O O . LEU A 1 246 ? 15.332 8.972 -20.499 1.00 64.81 246 LEU A O 1
ATOM 1886 N N . PRO A 1 247 ? 15.507 11.210 -20.593 1.00 66.19 247 PRO A N 1
ATOM 1887 C CA . PRO A 1 247 ? 16.788 11.206 -19.918 1.00 66.19 247 PRO A CA 1
ATOM 1888 C C . PRO A 1 247 ? 16.586 10.825 -18.444 1.00 66.19 247 PRO A C 1
ATOM 1890 O O . PRO A 1 247 ? 15.592 11.198 -17.820 1.00 66.19 247 PRO A O 1
ATOM 1893 N N . CYS A 1 248 ? 17.563 10.123 -17.859 1.00 67.94 248 CYS A N 1
ATOM 1894 C CA . CYS A 1 248 ? 17.542 9.672 -16.457 1.00 67.94 248 CYS A CA 1
ATOM 1895 C C . CYS A 1 248 ? 17.446 10.799 -15.405 1.00 67.94 248 CYS A C 1
ATOM 1897 O O . CYS A 1 248 ? 17.496 10.533 -14.209 1.00 67.94 248 CYS A O 1
ATOM 1899 N N . ASN A 1 249 ? 17.358 12.060 -15.831 1.00 58.00 249 ASN A N 1
ATOM 1900 C CA . ASN A 1 249 ? 17.262 13.243 -14.987 1.00 58.00 249 ASN A CA 1
ATOM 1901 C C . ASN A 1 249 ? 15.877 13.908 -15.022 1.00 58.00 249 ASN A C 1
ATOM 1903 O O . ASN A 1 249 ? 15.766 15.050 -14.571 1.00 58.00 249 ASN A O 1
ATOM 1907 N N . LEU A 1 250 ? 14.835 13.245 -15.544 1.00 58.19 250 LEU A N 1
ATOM 1908 C CA . LEU A 1 250 ? 13.480 13.771 -15.415 1.00 58.19 250 LEU A CA 1
ATOM 1909 C C . LEU A 1 250 ? 13.072 13.780 -13.937 1.00 58.19 250 LEU A C 1
ATOM 1911 O O . LEU A 1 250 ? 12.644 12.779 -13.368 1.00 58.19 250 LEU A O 1
ATOM 1915 N N . GLN A 1 251 ? 13.181 14.957 -13.323 1.00 52.19 251 GLN A N 1
ATOM 1916 C CA . GLN A 1 251 ? 12.255 15.339 -12.269 1.00 52.19 251 GLN A CA 1
ATOM 1917 C C . GLN A 1 251 ? 10.854 15.233 -12.872 1.00 52.19 251 GLN A C 1
ATOM 1919 O O . GLN A 1 251 ? 10.655 15.701 -13.995 1.00 52.19 251 GLN A O 1
ATOM 1924 N N . ALA A 1 252 ? 9.965 14.540 -12.154 1.00 51.31 252 ALA A N 1
ATOM 1925 C CA . ALA A 1 252 ? 8.566 14.274 -12.475 1.00 51.31 252 ALA A CA 1
ATOM 1926 C C . ALA A 1 252 ? 7.987 15.254 -13.502 1.00 51.31 252 ALA A C 1
ATOM 1928 O O . ALA A 1 252 ? 8.119 16.468 -13.330 1.00 51.31 252 ALA A O 1
ATOM 1929 N N . PHE A 1 253 ? 7.380 14.717 -14.566 1.00 52.75 253 PHE A N 1
ATOM 1930 C CA . PHE A 1 253 ? 6.690 15.485 -15.600 1.00 52.75 253 PHE A CA 1
ATOM 1931 C C . PHE A 1 253 ? 6.049 16.741 -14.998 1.00 52.75 253 PHE A C 1
ATOM 1933 O O . PHE A 1 253 ? 5.227 16.642 -14.100 1.00 52.75 253 PHE A O 1
ATOM 1940 N N . GLY A 1 254 ? 6.421 17.929 -15.484 1.00 44.19 254 GLY A N 1
ATOM 1941 C CA . GLY A 1 254 ? 5.841 19.203 -15.034 1.00 44.19 254 GLY A CA 1
ATOM 1942 C C . GLY A 1 254 ? 4.370 19.401 -15.435 1.00 44.19 254 GLY A C 1
ATOM 1943 O O . GLY A 1 254 ? 3.859 20.514 -15.340 1.00 44.19 254 GLY A O 1
ATOM 1944 N N . GLY A 1 255 ? 3.714 18.349 -15.930 1.00 49.38 255 GLY A N 1
ATOM 1945 C CA . GLY A 1 255 ? 2.265 18.262 -16.015 1.00 49.38 255 GLY A CA 1
ATOM 1946 C C . GLY A 1 255 ? 1.722 17.740 -14.692 1.00 49.38 255 GLY A C 1
ATOM 1947 O O . GLY A 1 255 ? 2.414 17.038 -13.964 1.00 49.38 255 GLY A O 1
ATOM 1948 N N . GLU A 1 256 ? 0.494 18.102 -14.358 1.00 49.50 256 GLU A N 1
ATOM 1949 C CA . GLU A 1 256 ? -0.216 17.521 -13.225 1.00 49.50 256 GLU A CA 1
ATOM 1950 C C . GLU A 1 256 ? -0.296 16.005 -13.469 1.00 49.50 256 GLU A C 1
ATOM 1952 O O . GLU A 1 256 ? -1.101 15.552 -14.277 1.00 49.50 256 GLU A O 1
ATOM 1957 N N . VAL A 1 257 ? 0.630 15.234 -12.883 1.00 53.12 257 VAL A N 1
ATOM 1958 C CA . VAL A 1 257 ? 0.581 13.772 -12.901 1.00 53.12 257 VAL A CA 1
ATOM 1959 C C . VAL A 1 257 ? -0.789 13.437 -12.336 1.00 53.12 257 VAL A C 1
ATOM 1961 O O . VAL A 1 257 ? -1.071 13.765 -11.182 1.00 53.12 257 VAL A O 1
ATOM 1964 N N . THR A 1 258 ? -1.681 12.905 -13.165 1.00 49.94 258 THR A N 1
ATOM 1965 C CA . THR A 1 258 ? -2.991 12.447 -12.718 1.00 49.94 258 THR A CA 1
ATOM 1966 C C . THR A 1 258 ? -2.735 11.212 -11.878 1.00 49.94 258 THR A C 1
ATOM 1968 O O . THR A 1 258 ? -2.525 10.120 -12.390 1.00 49.94 258 THR A O 1
ATOM 1971 N N . ILE A 1 259 ? -2.621 11.432 -10.568 1.00 56.88 259 ILE A N 1
ATOM 1972 C CA . ILE A 1 259 ? -2.310 10.401 -9.579 1.00 56.88 259 ILE A CA 1
ATOM 1973 C C . ILE A 1 259 ? -3.596 9.661 -9.201 1.00 56.88 259 ILE A C 1
ATOM 1975 O O . ILE A 1 259 ? -3.997 9.637 -8.030 1.00 56.88 259 ILE A O 1
ATOM 1979 N N . ASP A 1 260 ? -4.280 9.145 -10.214 1.00 65.69 260 ASP A N 1
ATOM 1980 C CA . ASP A 1 260 ? -5.532 8.428 -10.047 1.00 65.69 260 ASP A CA 1
ATOM 1981 C C . ASP A 1 260 ? -5.235 6.998 -9.571 1.00 65.69 260 ASP A C 1
ATOM 1983 O O . ASP A 1 260 ? -4.229 6.383 -9.936 1.00 65.69 260 ASP A O 1
ATOM 1987 N N . GLU A 1 261 ? -6.076 6.477 -8.676 1.00 69.69 261 GLU A N 1
ATOM 1988 C CA . GLU A 1 261 ? -5.990 5.071 -8.266 1.00 69.69 261 GLU A CA 1
ATOM 1989 C C . GLU A 1 261 ? -6.162 4.170 -9.489 1.00 69.69 261 GLU A C 1
ATOM 1991 O O . GLU A 1 261 ? -7.001 4.444 -10.348 1.00 69.69 261 GLU A O 1
ATOM 1996 N N . GLY A 1 262 ? -5.369 3.102 -9.581 1.00 79.19 262 GLY A N 1
ATOM 1997 C CA . GLY A 1 262 ? -5.373 2.252 -10.769 1.00 79.19 262 GLY A CA 1
ATOM 1998 C C . GLY A 1 262 ? -4.714 2.844 -12.019 1.00 79.19 262 GLY A C 1
ATOM 1999 O O . GLY A 1 262 ? -4.809 2.197 -13.061 1.00 79.19 262 GLY A O 1
ATOM 2000 N N . GLY A 1 263 ? -4.071 4.016 -11.938 1.00 84.81 263 GLY A N 1
ATOM 2001 C CA . GLY A 1 263 ? -3.323 4.618 -13.046 1.00 84.81 263 GLY A CA 1
ATOM 2002 C C . GLY A 1 263 ? -1.972 3.949 -13.323 1.00 84.81 263 GLY A C 1
ATOM 2003 O O . GLY A 1 263 ? -1.586 2.958 -12.692 1.00 84.81 263 GLY A O 1
ATOM 2004 N N . ASP A 1 264 ? -1.232 4.511 -14.277 1.00 89.69 264 ASP A N 1
ATOM 2005 C CA . ASP A 1 264 ? 0.059 3.969 -14.706 1.00 89.69 264 ASP A CA 1
ATOM 2006 C C . ASP A 1 264 ? 1.128 4.009 -13.590 1.00 89.69 264 ASP A C 1
ATOM 2008 O O . ASP A 1 264 ? 1.312 5.015 -12.901 1.00 89.69 264 ASP A O 1
ATOM 2012 N N . VAL A 1 265 ? 1.925 2.942 -13.469 1.00 89.94 265 VAL A N 1
ATOM 2013 C CA . VAL A 1 265 ? 3.091 2.876 -12.568 1.00 89.94 265 VAL A CA 1
ATOM 2014 C C . VAL A 1 265 ? 4.347 2.730 -13.406 1.00 89.94 265 VAL A C 1
ATOM 2016 O O . VAL A 1 265 ? 4.536 1.708 -14.063 1.00 89.94 265 VAL A O 1
ATOM 2019 N N . VAL A 1 266 ? 5.220 3.740 -13.393 1.00 90.06 266 VAL A N 1
ATOM 2020 C CA . VAL A 1 266 ? 6.372 3.809 -14.306 1.00 90.06 266 VAL A CA 1
ATOM 2021 C C . VAL A 1 266 ? 7.651 4.087 -13.531 1.00 90.06 266 VAL A C 1
ATOM 2023 O O . VAL A 1 266 ? 7.724 5.059 -12.781 1.00 90.06 266 VAL A O 1
ATOM 2026 N N . GLN A 1 267 ? 8.685 3.278 -13.761 1.00 90.75 267 GLN A N 1
ATOM 2027 C CA . GLN A 1 267 ? 10.036 3.486 -13.241 1.00 90.75 267 GLN A CA 1
ATOM 2028 C C . GLN A 1 267 ? 11.013 3.750 -14.389 1.00 90.75 267 GLN A C 1
ATOM 2030 O O . GLN A 1 267 ? 11.091 2.980 -15.345 1.00 90.75 267 GLN A O 1
ATOM 2035 N N . VAL A 1 268 ? 11.784 4.832 -14.277 1.00 88.88 268 VAL A N 1
ATOM 2036 C CA . VAL A 1 268 ? 12.797 5.257 -15.251 1.00 88.88 268 VAL A CA 1
ATOM 2037 C C . VAL A 1 268 ? 14.124 5.422 -14.523 1.00 88.88 268 VAL A C 1
ATOM 2039 O O . VAL A 1 268 ? 14.223 6.177 -13.559 1.00 88.88 268 VAL A O 1
ATOM 2042 N N . CYS A 1 269 ? 15.158 4.706 -14.971 1.00 84.88 269 CYS A N 1
ATOM 2043 C CA . CYS A 1 269 ? 16.507 4.782 -14.392 1.00 84.88 269 CYS A CA 1
ATOM 2044 C C . CYS A 1 269 ? 16.548 4.619 -12.855 1.00 84.88 269 CYS A C 1
ATOM 2046 O O . CYS A 1 269 ? 17.340 5.266 -12.171 1.00 84.88 269 CYS A O 1
ATOM 2048 N N . GLY A 1 270 ? 15.685 3.757 -12.313 1.00 84.44 270 GLY A N 1
ATOM 2049 C CA . GLY A 1 270 ? 15.633 3.428 -10.885 1.00 84.44 270 GLY A CA 1
ATOM 2050 C C . GLY A 1 270 ? 14.783 4.366 -10.037 1.00 84.44 270 GLY A C 1
ATOM 2051 O O . GLY A 1 270 ? 14.615 4.112 -8.849 1.00 84.44 270 GLY A O 1
ATOM 2052 N N . VAL A 1 271 ? 14.197 5.405 -10.631 1.00 84.00 271 VAL A N 1
ATOM 2053 C CA . VAL A 1 271 ? 13.289 6.332 -9.952 1.00 84.00 271 VAL A CA 1
ATOM 2054 C C . VAL A 1 271 ? 11.884 6.151 -10.513 1.00 84.00 271 VAL A C 1
ATOM 2056 O O . VAL A 1 271 ? 11.705 6.056 -11.727 1.00 84.00 271 VAL A O 1
ATOM 2059 N N . PHE A 1 272 ? 10.875 6.085 -9.647 1.00 82.25 272 PHE A N 1
ATOM 2060 C CA . PHE A 1 272 ? 9.486 6.088 -10.101 1.00 82.25 272 PHE A CA 1
ATOM 2061 C C . PHE A 1 272 ? 9.137 7.471 -10.662 1.00 82.25 272 PHE A C 1
ATOM 2063 O O . PHE A 1 272 ? 9.324 8.485 -9.998 1.00 82.25 272 PHE A O 1
ATOM 2070 N N . ALA A 1 273 ? 8.685 7.507 -11.913 1.00 76.06 273 ALA A N 1
ATOM 2071 C CA . ALA A 1 273 ? 8.266 8.716 -12.619 1.00 76.06 273 ALA A CA 1
ATOM 2072 C C . ALA A 1 273 ? 6.760 8.976 -12.464 1.00 76.06 273 ALA A C 1
ATOM 2074 O O . ALA A 1 273 ? 6.338 10.130 -12.472 1.00 76.06 273 ALA A O 1
ATOM 2075 N N . ASN A 1 274 ? 5.974 7.907 -12.310 1.00 73.50 274 ASN A N 1
ATOM 2076 C CA . ASN A 1 274 ? 4.567 7.947 -11.929 1.00 73.50 274 ASN A CA 1
ATOM 2077 C C . ASN A 1 274 ? 4.301 6.804 -10.946 1.00 73.50 274 ASN A C 1
ATOM 2079 O O . ASN A 1 274 ? 4.776 5.683 -11.158 1.00 73.50 274 ASN A O 1
ATOM 2083 N N . TRP A 1 275 ? 3.596 7.103 -9.862 1.00 66.00 275 TRP A N 1
ATOM 2084 C CA . TRP A 1 275 ? 3.192 6.119 -8.872 1.00 66.00 275 TRP A CA 1
ATOM 2085 C C . TRP A 1 275 ? 1.917 6.583 -8.153 1.00 66.00 275 TRP A C 1
ATOM 2087 O O . TRP A 1 275 ? 1.642 7.783 -8.100 1.00 66.00 275 TRP A O 1
ATOM 2097 N N . PRO A 1 276 ? 1.150 5.660 -7.559 1.00 58.09 276 PRO A N 1
ATOM 2098 C CA . PRO A 1 276 ? -0.130 5.953 -6.924 1.00 58.09 276 PRO A CA 1
ATOM 2099 C C . PRO A 1 276 ? 0.006 6.899 -5.729 1.00 58.09 276 PRO A C 1
ATOM 2101 O O . PRO A 1 276 ? 1.008 6.935 -5.013 1.00 58.09 276 PRO A O 1
ATOM 2104 N N . ARG A 1 277 ? -1.034 7.688 -5.465 1.00 51.25 277 ARG A N 1
ATOM 2105 C CA . ARG A 1 277 ? -0.969 8.758 -4.468 1.00 51.25 277 ARG A CA 1
ATOM 2106 C C . ARG A 1 277 ? -0.786 8.159 -3.071 1.00 51.25 277 ARG A C 1
ATOM 2108 O O . ARG A 1 277 ? -1.635 7.401 -2.622 1.00 51.25 277 ARG A O 1
ATOM 2115 N N . GLY A 1 278 ? 0.223 8.618 -2.329 1.00 43.06 278 GLY A N 1
ATOM 2116 C CA . GLY A 1 278 ? 0.407 8.265 -0.911 1.00 43.06 278 GLY A CA 1
ATOM 2117 C C . GLY A 1 278 ? 1.373 7.112 -0.636 1.00 43.06 278 GLY A C 1
ATOM 2118 O O . GLY A 1 278 ? 1.723 6.911 0.521 1.00 43.06 278 GLY A O 1
ATOM 2119 N N . THR A 1 279 ? 1.883 6.429 -1.661 1.00 47.62 279 THR A N 1
ATOM 2120 C CA . THR A 1 279 ? 3.039 5.540 -1.509 1.00 47.62 279 THR A CA 1
ATOM 2121 C C . THR A 1 279 ? 4.300 6.348 -1.801 1.00 47.62 279 THR A C 1
ATOM 2123 O O . THR A 1 279 ? 4.590 6.605 -2.961 1.00 47.62 279 THR A O 1
ATOM 2126 N N . GLU A 1 280 ? 5.038 6.822 -0.797 1.00 45.88 280 GLU A N 1
ATOM 2127 C CA . GLU A 1 280 ? 6.431 7.204 -1.075 1.00 45.88 280 GLU A CA 1
ATOM 2128 C C . GLU A 1 280 ? 7.208 5.916 -1.419 1.00 45.88 280 GLU A C 1
ATOM 2130 O O . GLU A 1 280 ? 7.007 4.917 -0.719 1.00 45.88 280 GLU A O 1
ATOM 2135 N N . PRO A 1 281 ? 7.991 5.884 -2.517 1.00 44.62 281 PRO A N 1
ATOM 2136 C CA . PRO A 1 281 ? 8.790 4.714 -2.880 1.00 44.62 281 PRO A CA 1
ATOM 2137 C C . PRO A 1 281 ? 9.884 4.394 -1.854 1.00 44.62 281 PRO A C 1
ATOM 2139 O O . PRO A 1 281 ? 10.390 5.332 -1.194 1.00 44.62 281 PRO A O 1
#

Foldseek 3Di:
DDDDDDDDDDDDDDDDDDDDDPDDDDPDDPDLPDLLVQQLVLVLVLLVLQVVVCVVVVHGFQQPQDKDQSDVRNDPDPDPVSQVSQAGSLGAGWIWYHYPHKIKIKQQFNVNDALDDPSPDPVVVDDWDADPDDDQRRHMFMAISNGTTDDCGRLCVQQVQQVVLQLLLVQLQVVLCVVVVFGADAAQDKDFCVVRCVSRPPPSPPDRDQATSLRHGWIWHGDPRKIKIKQQFNVSDAPDPDGSPDPLPDPADPPPQPLDHRGMWMDIPSRTNHGHPRDDD

Sequence (281 aa):
MTMRGAGAALVILVTSTAYSSSGAPAPVSSITVDPVAQTMGTMRIVSTLLVDQQRREGVFPLADSRFHRVQDALGPQPGIQAAKLARDGWGHPLWYRAVRGTHQLISYGADGSADQNYDDQNLYAARFQPVVDAPDPRNDLVLIDARFVRRPFGSRSREFETINAINAIFIASASFAIDNNRYPGSAAEFRPVSELAAELAPTYIQDLPLNDGWGRPLVYASHAGTFVLASFGENGVPEVAYYTDLPCNLQAFGGEVTIDEGGDVVQVCGVFANWPRGTEP

Radius of gyration: 29.33 Å; chains: 1; bounding box: 103×58×69 Å